Protein AF-A0A0J1G414-F1 (afdb_monomer_lite)

Sequence (187 aa):
MEIKKMHKFFSIADFKDEERFLMEQHRRGWRFLGTGGFTYRFEACRPEEYIYQLDYNDEENDESGYLAIYEDYGWEYLMKLNSFYYFRKKKSESVEENQIFSDNTSKAECCKKILKRQVILLTTFFTVLLCCFIIPLINRGANWNSLVFRVIMTIYCCIYVLILVLHLRNFRKLNRMIDALRNPLER

Foldseek 3Di:
DDKDKDFDADDLLCQVVVQVVQQVCLQVQWHWQDDPRTITMTDGGPRAGKGKHKFFDPDPDCVPVVVVVCVVLQWDWRDDDRRITITMHHDDPDPCSSDPDPALVVVLVRLVVSLVVLVVVLVVVVVVVCCVVVVLVPPPPRPCVDPVNVVVVVVVVVVNVVSVVVSVVSNVSSVVSNVCSVCVPPD

pLDDT: mean 89.01, std 8.29, range [49.91, 97.88]

Secondary structure (DSSP, 8-state):
--EEEEE----TT-HHHHHHHHHHHHHTTEEEEEESSSEEEEEE-----EEEEEEE----S-HHHHHHHHHHTTPEEEEEETTEEEEEEEPPSSTGGG-S--SHHHHHHHHHHHHHHHHHHHHHHHHHHHHHHHHHHH-TT--TT-HHHHHHHHHHHHHHHHHHHHHHHHHHHHHHHHHHHH-TT--

Radius of gyration: 20.9 Å; chains: 1; bounding box: 49×43×58 Å

Structure (mmCIF, N/CA/C/O backbone):
data_AF-A0A0J1G414-F1
#
_entry.id   AF-A0A0J1G414-F1
#
loop_
_atom_site.group_PDB
_atom_site.id
_atom_site.type_symbol
_atom_site.label_atom_id
_atom_site.label_alt_id
_atom_site.label_comp_id
_atom_site.label_asym_id
_atom_site.label_entity_id
_atom_site.label_seq_id
_atom_site.pdbx_PDB_ins_code
_atom_site.Cartn_x
_atom_site.Cartn_y
_atom_site.Cartn_z
_atom_site.occupancy
_atom_site.B_iso_or_equiv
_atom_site.auth_seq_id
_atom_site.auth_comp_id
_atom_site.auth_asym_id
_atom_site.auth_atom_id
_atom_site.pdbx_PDB_model_num
ATOM 1 N N . MET A 1 1 ? -5.537 -23.724 15.815 1.00 77.81 1 MET A N 1
ATOM 2 C CA . MET A 1 1 ? -6.016 -22.451 15.235 1.00 77.81 1 MET A CA 1
ATOM 3 C C . MET A 1 1 ? -6.095 -22.627 13.731 1.00 77.81 1 MET A C 1
ATOM 5 O O . MET A 1 1 ? -5.128 -23.100 13.147 1.00 77.81 1 MET A O 1
ATOM 9 N N . GLU A 1 2 ? -7.247 -22.349 13.126 1.00 94.31 2 GLU A N 1
ATOM 10 C CA . GLU A 1 2 ? -7.438 -22.464 11.676 1.00 94.31 2 GLU A CA 1
ATOM 11 C C . GLU A 1 2 ? -6.863 -21.225 10.975 1.00 94.31 2 GLU A C 1
ATOM 13 O O . GLU A 1 2 ? -7.144 -20.097 11.384 1.00 94.31 2 GLU A O 1
ATOM 18 N N . ILE A 1 3 ? -6.047 -21.440 9.937 1.00 96.69 3 ILE A N 1
ATOM 19 C CA . ILE A 1 3 ? -5.405 -20.376 9.157 1.00 96.69 3 ILE A CA 1
ATOM 20 C C . ILE A 1 3 ? -5.966 -20.372 7.741 1.00 96.69 3 ILE A C 1
ATOM 22 O O . ILE A 1 3 ? -5.945 -21.388 7.047 1.00 96.69 3 ILE A O 1
ATOM 26 N N . LYS A 1 4 ? -6.376 -19.193 7.278 1.00 96.94 4 LYS A N 1
ATOM 27 C CA . LYS A 1 4 ? -6.870 -18.961 5.922 1.00 96.94 4 LYS A CA 1
ATOM 28 C C . LYS A 1 4 ? -5.916 -18.055 5.158 1.00 96.94 4 LYS A C 1
ATOM 30 O O . LYS A 1 4 ? -5.445 -17.041 5.673 1.00 96.94 4 LYS A O 1
ATOM 35 N N . LYS A 1 5 ? -5.653 -18.405 3.900 1.00 97.38 5 LYS A N 1
ATOM 36 C CA . LYS A 1 5 ? -4.905 -17.567 2.956 1.00 97.38 5 LYS A CA 1
ATOM 37 C C . LYS A 1 5 ? -5.848 -17.048 1.880 1.00 97.38 5 LYS A C 1
ATOM 39 O O . LYS A 1 5 ? -6.690 -17.791 1.384 1.00 97.38 5 LYS A O 1
ATOM 44 N N . MET A 1 6 ? -5.708 -15.778 1.520 1.00 97.50 6 MET A N 1
ATOM 45 C CA . MET A 1 6 ? -6.448 -15.163 0.419 1.00 97.50 6 MET A CA 1
ATOM 46 C C . MET A 1 6 ? -5.486 -14.398 -0.481 1.00 97.50 6 MET A C 1
ATOM 48 O O . MET A 1 6 ? -4.603 -13.694 0.006 1.00 97.50 6 MET A O 1
ATOM 52 N N . HIS A 1 7 ? -5.673 -14.525 -1.791 1.00 96.81 7 HIS A N 1
ATOM 53 C CA . HIS A 1 7 ? -4.854 -13.844 -2.787 1.00 96.81 7 HIS A CA 1
ATOM 54 C C . HIS A 1 7 ? -5.632 -12.668 -3.363 1.00 96.81 7 HIS A C 1
ATOM 56 O O . HIS A 1 7 ? -6.707 -12.850 -3.936 1.00 96.81 7 HIS A O 1
ATOM 62 N N . LYS A 1 8 ? -5.114 -11.455 -3.175 1.00 96.19 8 LYS A N 1
ATOM 63 C CA . LYS A 1 8 ? -5.729 -10.230 -3.680 1.00 96.19 8 LYS A CA 1
ATOM 64 C C . LYS A 1 8 ? -4.655 -9.179 -3.904 1.00 96.19 8 LYS A C 1
ATOM 66 O O . LYS A 1 8 ? -3.748 -9.043 -3.096 1.00 96.19 8 LYS A O 1
ATOM 71 N N . PHE A 1 9 ? -4.760 -8.446 -5.004 1.00 93.88 9 PHE A N 1
ATOM 72 C CA . PHE A 1 9 ? -3.854 -7.346 -5.305 1.00 93.88 9 PHE A CA 1
ATOM 73 C C . PHE A 1 9 ? -4.532 -6.014 -4.989 1.00 93.88 9 PHE A C 1
ATOM 75 O O . PHE A 1 9 ? -5.633 -5.752 -5.480 1.00 93.88 9 PHE A O 1
ATOM 82 N N . PHE A 1 10 ? -3.850 -5.180 -4.212 1.00 94.88 10 PHE A N 1
ATOM 83 C CA . PHE A 1 10 ? -4.193 -3.781 -3.986 1.00 94.88 10 PHE A CA 1
ATOM 84 C C . PHE A 1 10 ? -3.004 -2.935 -4.430 1.00 94.88 10 PHE A C 1
ATOM 86 O O . PHE A 1 10 ? -1.860 -3.232 -4.086 1.00 94.88 10 PHE A O 1
ATOM 93 N N . SER A 1 11 ? -3.246 -1.901 -5.235 1.00 92.06 11 SER A N 1
ATOM 94 C CA . SER A 1 11 ? -2.184 -0.944 -5.532 1.00 92.06 11 SER A CA 1
ATOM 95 C C . SER A 1 11 ? -1.968 0.015 -4.364 1.00 92.06 11 SER A C 1
ATOM 97 O O . SER A 1 11 ? -2.792 0.125 -3.460 1.00 92.06 11 SER A O 1
ATOM 99 N N . ILE A 1 12 ? -0.904 0.814 -4.452 1.00 90.12 12 ILE A N 1
ATOM 100 C CA . ILE A 1 12 ? -0.590 1.879 -3.488 1.00 90.12 12 ILE A CA 1
ATOM 101 C C . ILE A 1 12 ? -1.747 2.884 -3.270 1.00 90.12 12 ILE A C 1
ATOM 103 O O . ILE A 1 12 ? -1.824 3.522 -2.230 1.00 90.12 12 ILE A O 1
ATOM 107 N N . ALA A 1 13 ? -2.659 3.027 -4.241 1.00 92.94 13 ALA A N 1
ATOM 108 C CA . ALA A 1 13 ? -3.823 3.918 -4.166 1.00 92.94 13 ALA A CA 1
ATOM 109 C C . ALA A 1 13 ? -5.113 3.204 -3.719 1.00 92.94 13 ALA A C 1
ATOM 111 O O . ALA A 1 13 ? -6.163 3.837 -3.594 1.00 92.94 13 ALA A O 1
ATOM 112 N N . ASP A 1 14 ? -5.059 1.887 -3.517 1.00 94.62 14 ASP A N 1
ATOM 113 C CA . ASP A 1 14 ? -6.194 1.059 -3.117 1.00 94.62 14 ASP A CA 1
ATOM 114 C C . ASP A 1 14 ? -6.218 0.803 -1.596 1.00 94.62 14 ASP A C 1
ATOM 116 O O . ASP A 1 14 ? -7.025 0.001 -1.137 1.00 94.62 14 ASP A O 1
ATOM 120 N N . PHE A 1 15 ? -5.405 1.515 -0.803 1.00 94.06 15 PHE A N 1
ATOM 121 C CA . PHE A 1 15 ? -5.300 1.347 0.655 1.00 94.06 15 PHE A CA 1
ATOM 122 C C . PHE A 1 15 ? -6.657 1.446 1.376 1.00 94.06 15 PHE A C 1
ATOM 124 O O . PHE A 1 15 ? -6.969 0.613 2.217 1.00 94.06 15 PHE A O 1
ATOM 131 N N . LYS A 1 16 ? -7.549 2.367 0.977 1.00 94.31 16 LYS A N 1
ATOM 132 C CA . LYS A 1 16 ? -8.925 2.424 1.516 1.00 94.31 16 LYS A CA 1
ATOM 133 C C . LYS A 1 16 ? -9.782 1.211 1.159 1.00 94.31 16 LYS A C 1
ATOM 135 O O . LYS A 1 16 ? -10.702 0.862 1.896 1.00 94.31 16 LYS A O 1
ATOM 140 N N . ASP A 1 17 ? -9.544 0.584 0.012 1.00 96.06 17 ASP A N 1
ATOM 141 C CA . ASP A 1 17 ? -10.264 -0.629 -0.391 1.00 96.06 17 ASP A CA 1
ATOM 142 C C . ASP A 1 17 ? -9.710 -1.858 0.337 1.00 96.06 17 ASP A C 1
ATOM 144 O O . ASP A 1 17 ? -10.461 -2.786 0.644 1.00 96.06 17 ASP A O 1
ATOM 148 N N . GLU A 1 18 ? -8.412 -1.839 0.632 1.00 97.19 18 GLU A N 1
ATOM 149 C CA . GLU A 1 18 ? -7.730 -2.819 1.465 1.00 97.19 18 GLU A CA 1
ATOM 150 C C . GLU A 1 18 ? -8.238 -2.768 2.910 1.00 97.19 18 GLU A C 1
ATOM 152 O O . GLU A 1 18 ? -8.667 -3.797 3.424 1.00 97.19 18 GLU A O 1
ATOM 157 N N . GLU A 1 19 ? -8.331 -1.581 3.519 1.00 96.94 19 GLU A N 1
ATOM 158 C CA . GLU A 1 19 ? -8.960 -1.373 4.834 1.00 96.94 19 GLU A CA 1
ATOM 159 C C . GLU A 1 19 ? -10.353 -2.020 4.907 1.00 96.94 19 GLU A C 1
ATOM 161 O O . GLU A 1 19 ? -10.637 -2.825 5.796 1.00 96.94 19 GLU A O 1
ATOM 166 N N . ARG A 1 20 ? -11.222 -1.731 3.923 1.00 97.12 20 ARG A N 1
ATOM 167 C CA . ARG A 1 20 ? -12.575 -2.318 3.839 1.00 97.12 20 ARG A CA 1
ATOM 168 C C . ARG A 1 20 ? -12.550 -3.830 3.678 1.00 97.12 20 ARG A C 1
ATOM 170 O O . ARG A 1 20 ? -13.387 -4.522 4.253 1.00 97.12 20 ARG A O 1
ATOM 177 N N . PHE A 1 21 ? -11.601 -4.354 2.911 1.00 97.62 21 PHE A N 1
ATOM 178 C CA . PHE A 1 21 ? -11.429 -5.793 2.767 1.00 97.62 21 PHE A CA 1
ATOM 179 C C . PHE A 1 21 ? -11.038 -6.460 4.092 1.00 97.62 21 PHE A C 1
ATOM 181 O O . PHE A 1 21 ? -11.620 -7.493 4.425 1.00 97.62 21 PHE A O 1
ATOM 188 N N . LEU A 1 22 ? -10.112 -5.867 4.851 1.00 97.62 22 LEU A N 1
ATOM 189 C CA . LEU A 1 22 ? -9.686 -6.377 6.156 1.00 97.62 22 LEU A CA 1
ATOM 190 C C . LEU A 1 22 ? -10.826 -6.337 7.183 1.00 97.62 22 LEU A C 1
ATOM 192 O O . LEU A 1 22 ? -11.080 -7.346 7.842 1.00 97.62 22 LEU A O 1
ATOM 196 N N . MET A 1 23 ? -11.567 -5.224 7.252 1.00 97.12 23 MET A N 1
ATOM 197 C CA . MET A 1 23 ? -12.752 -5.097 8.112 1.00 97.12 23 MET A CA 1
ATOM 198 C C . MET A 1 23 ? -13.809 -6.161 7.789 1.00 97.12 23 MET A C 1
ATOM 200 O O . MET A 1 23 ? -14.320 -6.831 8.685 1.00 97.12 23 MET A O 1
ATOM 204 N N . GLU A 1 24 ? -14.103 -6.376 6.503 1.00 97.12 24 GLU A N 1
ATOM 205 C CA . GLU A 1 24 ? -15.084 -7.377 6.076 1.00 97.12 24 GLU A CA 1
ATOM 206 C C . GLU A 1 24 ? -14.639 -8.808 6.410 1.00 97.12 24 GLU A C 1
ATOM 208 O O . GLU A 1 24 ? -15.478 -9.646 6.740 1.00 97.12 24 GLU A O 1
ATOM 213 N N . GLN A 1 25 ? -13.337 -9.111 6.345 1.00 97.06 25 GLN A N 1
ATOM 214 C CA . GLN A 1 25 ? -12.835 -10.414 6.785 1.00 97.06 25 GLN A CA 1
ATOM 215 C C . GLN A 1 25 ? -12.986 -10.590 8.300 1.00 97.06 25 GLN A C 1
ATOM 217 O O . GLN A 1 25 ? -13.507 -11.622 8.724 1.00 97.06 25 GLN A O 1
ATOM 222 N N . HIS A 1 26 ? -12.643 -9.584 9.108 1.00 97.12 26 HIS A N 1
ATOM 223 C CA . HIS A 1 26 ? -12.785 -9.675 10.566 1.00 97.12 26 HIS A CA 1
ATOM 224 C C . HIS A 1 26 ? -14.250 -9.860 10.979 1.00 97.12 26 HIS A C 1
ATOM 226 O O . HIS A 1 26 ? -14.561 -10.750 11.770 1.00 97.12 26 HIS A O 1
ATOM 232 N N . ARG A 1 27 ? -15.175 -9.132 10.340 1.00 96.62 27 ARG A N 1
ATOM 233 C CA . ARG A 1 27 ? -16.622 -9.298 10.553 1.00 96.62 27 ARG A CA 1
ATOM 234 C C . ARG A 1 27 ? -17.115 -10.716 10.245 1.00 96.62 27 ARG A C 1
ATOM 236 O O . ARG A 1 27 ? -18.094 -11.170 10.821 1.00 96.62 27 ARG A O 1
ATOM 243 N N . ARG A 1 28 ? -16.434 -11.439 9.354 1.00 96.44 28 ARG A N 1
ATOM 244 C CA . ARG A 1 28 ? -16.719 -12.846 9.021 1.00 96.44 28 ARG A CA 1
ATOM 245 C C . ARG A 1 28 ? -15.994 -13.848 9.928 1.00 96.44 28 ARG A C 1
ATOM 247 O O . ARG A 1 28 ? -16.012 -15.037 9.624 1.00 96.44 28 ARG A O 1
ATOM 254 N N . GLY A 1 29 ? -15.346 -13.387 10.996 1.00 96.81 29 GLY A N 1
ATOM 255 C CA . GLY A 1 29 ? -14.561 -14.228 11.899 1.00 96.81 29 GLY A CA 1
ATOM 256 C C . GLY A 1 29 ? -13.156 -14.551 11.384 1.00 96.81 29 GLY A C 1
ATOM 257 O O . GLY A 1 29 ? -12.592 -15.570 11.765 1.00 96.81 29 GLY A O 1
ATOM 258 N N . TRP A 1 30 ? -12.588 -13.720 10.503 1.00 97.38 30 TRP A N 1
ATOM 259 C CA . TRP A 1 30 ? -11.222 -13.878 9.992 1.00 97.38 30 TRP A CA 1
ATOM 260 C C . TRP A 1 30 ? -10.353 -12.688 10.395 1.00 97.38 30 TRP A C 1
ATOM 262 O O . TRP A 1 30 ? -10.345 -11.647 9.736 1.00 97.38 30 TRP A O 1
ATOM 272 N N . ARG A 1 31 ? -9.583 -12.849 11.469 1.00 96.88 31 ARG A N 1
ATOM 273 C CA . ARG A 1 31 ? -8.677 -11.821 11.980 1.00 96.88 31 ARG A CA 1
ATOM 274 C C . ARG A 1 31 ? -7.397 -11.778 11.159 1.00 96.88 31 ARG A C 1
ATOM 276 O O . ARG A 1 31 ? -6.754 -12.798 10.934 1.00 96.88 31 ARG A O 1
ATOM 283 N N . PHE A 1 32 ? -7.021 -10.586 10.713 1.00 97.88 32 PHE A N 1
ATOM 284 C CA . PHE A 1 32 ? -5.812 -10.374 9.919 1.00 97.88 32 PHE A CA 1
ATOM 285 C C . PHE A 1 32 ? -4.533 -10.640 10.727 1.00 97.88 32 PHE A C 1
ATOM 287 O O . PHE A 1 32 ? -4.378 -10.100 11.822 1.00 97.88 32 PHE A O 1
ATOM 294 N N . LEU A 1 33 ? -3.625 -11.435 10.152 1.00 96.56 33 LEU A N 1
ATOM 295 C CA . LEU A 1 33 ? -2.298 -11.747 10.700 1.00 96.56 33 LEU A CA 1
ATOM 296 C C . LEU A 1 33 ? -1.154 -11.049 9.960 1.00 96.56 33 LEU A C 1
ATOM 298 O O . LEU A 1 33 ? -0.057 -10.924 10.493 1.00 96.56 33 LEU A O 1
ATOM 302 N N . GLY A 1 34 ? -1.363 -10.685 8.698 1.00 96.12 34 GLY A N 1
ATOM 303 C CA . GLY A 1 34 ? -0.345 -10.022 7.894 1.00 96.12 34 GLY A CA 1
ATOM 304 C C . GLY A 1 34 ? -0.441 -10.334 6.405 1.00 96.12 34 GLY A C 1
ATOM 305 O O . GLY A 1 34 ? -1.131 -11.268 5.982 1.00 96.12 34 GLY A O 1
ATOM 306 N N . THR A 1 35 ? 0.277 -9.557 5.598 1.00 96.38 35 THR A N 1
ATOM 307 C CA . THR A 1 35 ? 0.302 -9.675 4.138 1.00 96.38 35 THR A CA 1
ATOM 308 C C . THR A 1 35 ? 1.714 -9.522 3.578 1.00 96.38 35 THR A C 1
ATOM 310 O O . THR A 1 35 ? 2.556 -8.837 4.148 1.00 96.38 35 THR A O 1
ATOM 313 N N . GLY A 1 36 ? 1.972 -10.166 2.441 1.00 92.56 36 GLY A N 1
ATOM 314 C CA . GLY A 1 36 ? 3.153 -9.911 1.605 1.00 92.56 36 GLY A CA 1
ATOM 315 C C . GLY A 1 36 ? 2.863 -8.993 0.410 1.00 92.56 36 GLY A C 1
ATOM 316 O O . GLY A 1 36 ? 3.590 -9.042 -0.573 1.00 92.56 36 GLY A O 1
ATOM 317 N N . GLY A 1 37 ? 1.743 -8.261 0.424 1.00 90.00 37 GLY A N 1
ATOM 318 C CA . GLY A 1 37 ? 1.279 -7.393 -0.672 1.00 90.00 37 GLY A CA 1
ATOM 319 C C . GLY A 1 37 ? 0.399 -8.082 -1.723 1.00 90.00 37 GLY A C 1
ATOM 320 O O . GLY A 1 37 ? -0.280 -7.414 -2.496 1.00 90.00 37 GLY A O 1
ATOM 321 N N . PHE A 1 38 ? 0.367 -9.416 -1.737 1.00 93.94 38 PHE A N 1
ATOM 322 C CA . PHE A 1 38 ? -0.549 -10.199 -2.582 1.00 93.94 38 PHE A CA 1
ATOM 323 C C . PHE A 1 38 ? -1.255 -11.325 -1.824 1.00 93.94 38 PHE A C 1
ATOM 325 O O . PHE A 1 38 ? -2.410 -11.649 -2.096 1.00 93.94 38 PHE A O 1
ATOM 332 N N . THR A 1 39 ? -0.561 -11.940 -0.864 1.00 96.62 39 THR A N 1
ATOM 333 C CA . THR A 1 39 ? -1.109 -13.025 -0.046 1.00 96.62 39 THR A CA 1
ATOM 334 C C . THR A 1 39 ? -1.400 -12.513 1.353 1.00 96.62 39 THR A C 1
ATOM 336 O O . THR A 1 39 ? -0.473 -12.162 2.081 1.00 96.62 39 THR A O 1
ATOM 339 N N . TYR A 1 40 ? -2.674 -12.538 1.726 1.00 97.75 40 TYR A N 1
ATOM 340 C CA . TYR A 1 40 ? -3.182 -12.162 3.038 1.00 97.75 40 TYR A CA 1
ATOM 341 C C . TYR A 1 40 ? -3.389 -13.411 3.882 1.00 97.75 40 TYR A C 1
ATOM 343 O O . TYR A 1 40 ? -3.973 -14.393 3.412 1.00 97.75 40 TYR A O 1
ATOM 351 N N . ARG A 1 41 ? -2.913 -13.375 5.125 1.00 97.62 41 ARG A N 1
ATOM 352 C CA . ARG A 1 41 ? -3.086 -14.446 6.107 1.00 97.62 41 ARG A CA 1
ATOM 353 C C . ARG A 1 41 ? -4.067 -14.002 7.178 1.00 97.62 41 ARG A C 1
ATOM 355 O O . ARG A 1 41 ? -3.965 -12.887 7.690 1.00 97.62 41 ARG A O 1
ATOM 362 N N . PHE A 1 42 ? -4.974 -14.901 7.524 1.00 97.75 42 PHE A N 1
ATOM 363 C CA . PHE A 1 42 ? -5.974 -14.698 8.557 1.00 97.75 42 PHE A CA 1
ATOM 364 C C . PHE A 1 42 ? -6.021 -15.898 9.495 1.00 97.75 42 PHE A C 1
ATOM 366 O O . PHE A 1 42 ? -5.784 -17.027 9.063 1.00 97.75 42 PHE A O 1
ATOM 373 N N . GL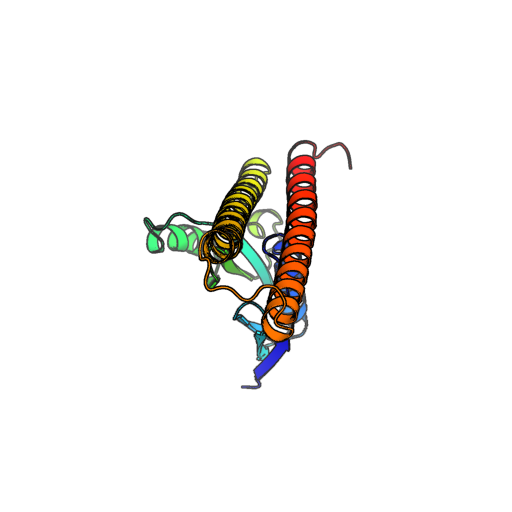U A 1 43 ? -6.376 -15.654 10.748 1.00 97.12 43 GLU A N 1
ATOM 374 C CA . GLU A 1 43 ? -6.753 -16.685 11.712 1.00 97.12 43 GLU A CA 1
ATOM 375 C C . GLU A 1 43 ? -8.252 -16.632 11.999 1.00 97.12 43 GLU A C 1
ATOM 377 O O . GLU A 1 43 ? -8.867 -15.562 11.955 1.00 97.12 43 GLU A O 1
ATOM 382 N N . ALA A 1 44 ? -8.843 -17.789 12.286 1.00 96.94 44 ALA A N 1
ATOM 383 C CA . ALA A 1 44 ? -10.224 -17.853 12.742 1.00 96.94 44 ALA A CA 1
ATOM 384 C C . ALA A 1 44 ? -10.377 -17.153 14.105 1.00 96.94 44 ALA A C 1
ATOM 386 O O . ALA A 1 44 ? -9.632 -17.425 15.049 1.00 96.94 44 ALA A O 1
ATOM 387 N N . CYS A 1 45 ? -11.370 -16.276 14.215 1.00 94.25 45 CYS A N 1
ATOM 388 C CA . CYS A 1 45 ? -11.735 -15.556 15.429 1.00 94.25 45 CYS A CA 1
ATOM 389 C C . CYS A 1 45 ? -13.261 -15.487 15.579 1.00 94.25 45 CYS A C 1
ATOM 391 O O . CYS A 1 45 ? -14.014 -15.849 14.672 1.00 94.25 45 CYS A O 1
ATOM 393 N N . ARG A 1 46 ? -13.739 -15.001 16.730 1.00 93.75 46 ARG A N 1
ATOM 394 C CA . ARG A 1 46 ? -15.158 -14.656 16.860 1.00 93.75 46 ARG A CA 1
ATOM 395 C C . ARG A 1 46 ? -15.473 -13.486 15.915 1.00 93.75 46 ARG A C 1
ATOM 397 O O . ARG A 1 46 ? -14.655 -12.571 15.827 1.00 93.75 46 ARG A O 1
ATOM 404 N N . PRO A 1 47 ? -16.608 -13.513 15.196 1.00 93.38 47 PRO A N 1
ATOM 405 C CA . PRO A 1 47 ? -17.082 -12.364 14.434 1.00 93.38 47 PRO A CA 1
ATOM 406 C C . PRO A 1 47 ? -17.224 -11.131 15.332 1.00 93.38 47 PRO A C 1
ATOM 408 O O . PRO A 1 47 ? -18.019 -11.134 16.270 1.00 93.38 47 PRO A O 1
ATOM 411 N N . GLU A 1 48 ? -16.439 -10.095 15.050 1.00 92.12 48 GLU A N 1
ATOM 412 C CA . GLU A 1 48 ? -16.382 -8.855 15.830 1.00 92.12 48 GLU A CA 1
ATOM 413 C C . GLU A 1 48 ? -16.255 -7.651 14.888 1.00 92.12 48 GLU A C 1
ATOM 415 O O . GLU A 1 48 ? -15.696 -7.752 13.790 1.00 92.12 48 GLU A O 1
ATOM 420 N N . GLU A 1 49 ? -16.772 -6.496 15.313 1.00 92.88 49 GLU A N 1
ATOM 421 C CA . GLU A 1 49 ? -16.614 -5.244 14.573 1.00 92.88 49 GLU A CA 1
ATOM 422 C C . GLU A 1 49 ? -15.297 -4.562 14.963 1.00 92.88 49 GLU A C 1
ATOM 424 O O . GLU A 1 49 ? -15.193 -3.879 15.983 1.00 92.88 49 GLU A O 1
ATOM 429 N N . TYR A 1 50 ? -14.284 -4.753 14.121 1.00 94.94 50 TYR A N 1
ATOM 430 C CA . TYR A 1 50 ? -13.008 -4.047 14.193 1.00 94.94 50 TYR A CA 1
ATOM 431 C C . TYR A 1 50 ? -12.858 -3.090 13.019 1.00 94.94 50 TYR A C 1
ATOM 433 O O . TYR A 1 50 ? -13.196 -3.418 11.879 1.00 94.94 50 TYR A O 1
ATOM 441 N N . ILE A 1 51 ? -12.290 -1.925 13.304 1.00 96.12 51 ILE A N 1
ATOM 442 C CA . ILE A 1 51 ? -11.846 -0.967 12.305 1.00 96.12 51 ILE A CA 1
ATOM 443 C C . ILE A 1 51 ? -10.400 -1.286 11.950 1.00 96.12 51 ILE A C 1
ATOM 445 O O . ILE A 1 51 ? -9.570 -1.477 12.835 1.00 96.12 51 ILE A O 1
ATOM 449 N N . TYR A 1 52 ? -10.112 -1.334 10.652 1.00 96.44 52 TYR A N 1
ATOM 450 C CA . TYR A 1 52 ? -8.757 -1.416 10.118 1.00 96.44 52 TYR A CA 1
ATOM 451 C C . TYR A 1 52 ? -8.451 -0.124 9.387 1.00 96.44 52 TYR A C 1
ATOM 453 O O . TYR A 1 52 ? -9.237 0.288 8.531 1.00 96.44 52 TYR A O 1
ATOM 461 N N . GLN A 1 53 ? -7.317 0.492 9.708 1.00 95.94 53 GLN A N 1
ATOM 462 C CA . GLN A 1 53 ? -6.831 1.667 8.998 1.00 95.94 53 GLN A CA 1
ATOM 463 C C . GLN A 1 53 ? -5.365 1.515 8.641 1.00 95.94 53 GLN A C 1
ATOM 465 O O . GLN A 1 53 ? -4.567 0.962 9.399 1.00 95.94 53 GLN A O 1
ATOM 470 N N . LEU A 1 54 ? -5.055 1.963 7.431 1.00 94.94 54 LEU A N 1
ATOM 471 C CA . LEU A 1 54 ? -3.715 2.016 6.899 1.00 94.94 54 LEU A CA 1
ATOM 472 C C . LEU A 1 54 ? -3.291 3.474 6.910 1.00 94.94 54 LEU A C 1
ATOM 474 O O . LEU A 1 54 ? -3.963 4.327 6.323 1.00 94.94 54 LEU A O 1
ATOM 478 N N . ASP A 1 55 ? -2.158 3.733 7.539 1.00 93.38 55 ASP A N 1
ATOM 479 C CA . ASP A 1 55 ? -1.498 5.021 7.441 1.00 93.38 55 ASP A CA 1
ATOM 480 C C . ASP A 1 55 ? -0.203 4.908 6.622 1.00 93.38 55 ASP A C 1
ATOM 482 O O . ASP A 1 55 ? 0.439 3.855 6.594 1.00 93.38 55 ASP A O 1
ATOM 486 N N . TYR A 1 56 ? 0.140 5.983 5.909 1.00 91.25 56 TYR A N 1
ATOM 487 C CA . TYR A 1 56 ? 1.348 6.072 5.104 1.00 91.25 56 TYR A CA 1
ATOM 488 C C . TYR A 1 56 ? 2.363 7.009 5.758 1.00 91.25 56 TYR A C 1
ATOM 490 O O . TYR A 1 56 ? 2.175 8.229 5.783 1.00 91.25 56 TYR A O 1
ATOM 498 N N . ASN A 1 57 ? 3.499 6.442 6.157 1.00 89.25 57 ASN A N 1
ATOM 499 C CA . ASN A 1 57 ? 4.648 7.195 6.629 1.00 89.25 57 ASN A CA 1
ATOM 500 C C . ASN A 1 57 ? 5.937 6.658 5.985 1.00 89.25 57 ASN A C 1
ATOM 502 O O . ASN A 1 57 ? 6.247 5.467 6.063 1.00 89.25 57 ASN A O 1
ATOM 506 N N . ASP A 1 58 ? 6.665 7.535 5.296 1.00 83.31 58 ASP A N 1
ATOM 507 C CA . ASP A 1 58 ? 7.955 7.252 4.662 1.00 83.31 58 ASP A CA 1
ATOM 508 C C . ASP A 1 58 ? 9.150 7.823 5.434 1.00 83.31 58 ASP A C 1
ATOM 510 O O . ASP A 1 58 ? 10.286 7.672 4.991 1.00 83.31 58 ASP A O 1
ATOM 514 N N . GLU A 1 59 ? 8.906 8.439 6.590 1.00 80.06 59 GLU A N 1
ATOM 515 C CA . GLU A 1 59 ? 9.944 8.966 7.467 1.00 80.06 59 GLU A CA 1
ATOM 516 C C . GLU A 1 59 ? 10.511 7.839 8.346 1.00 80.06 59 GLU A C 1
ATOM 518 O O . GLU A 1 59 ? 9.776 7.149 9.050 1.00 80.06 59 GLU A O 1
ATOM 523 N N . GLU A 1 60 ? 11.830 7.634 8.301 1.00 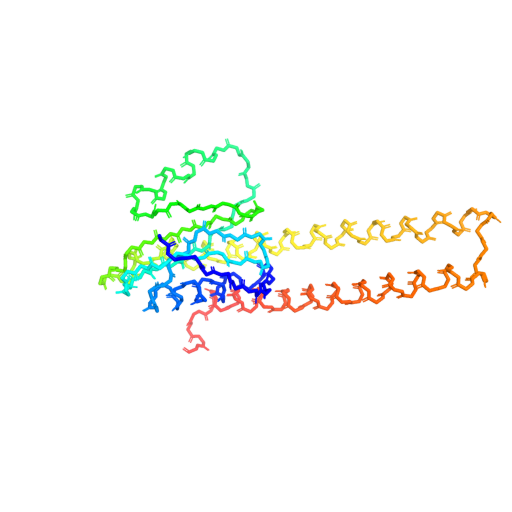67.38 60 GLU A N 1
ATOM 524 C CA . GLU A 1 60 ? 12.509 6.532 9.008 1.00 67.38 60 GLU A CA 1
ATOM 525 C C . GLU A 1 60 ? 12.986 6.904 10.425 1.00 67.38 60 GLU A C 1
ATOM 527 O O . GLU A 1 60 ? 13.582 6.079 11.111 1.00 67.38 60 GLU A O 1
ATOM 532 N N . ASN A 1 61 ? 12.745 8.137 10.881 1.00 69.88 61 ASN A N 1
ATOM 533 C CA . ASN A 1 61 ? 13.553 8.722 11.956 1.00 69.88 61 ASN A CA 1
ATOM 534 C C . ASN A 1 61 ? 13.078 8.471 13.398 1.00 69.88 61 ASN A C 1
ATOM 536 O O . ASN A 1 61 ? 13.828 8.805 14.307 1.00 69.88 61 ASN A O 1
ATOM 540 N N . ASP A 1 62 ? 11.909 7.871 13.633 1.00 85.50 62 ASP A N 1
ATOM 541 C CA . ASP A 1 62 ? 11.495 7.387 14.964 1.00 85.50 62 ASP A CA 1
ATOM 542 C C . ASP A 1 62 ? 10.234 6.514 14.856 1.00 85.50 62 ASP A C 1
ATOM 544 O O . ASP A 1 62 ? 9.115 6.948 15.125 1.00 85.50 62 ASP A O 1
ATOM 548 N N . GLU A 1 63 ? 10.391 5.267 14.410 1.00 88.75 63 GLU A N 1
ATOM 549 C CA . GLU A 1 63 ? 9.251 4.348 14.288 1.00 88.75 63 GLU A CA 1
ATOM 550 C C . GLU A 1 63 ? 8.615 4.030 15.651 1.00 88.75 63 GLU A C 1
ATOM 552 O O . GLU A 1 63 ? 7.399 3.894 15.744 1.00 88.75 63 GLU A O 1
ATOM 557 N N . SER A 1 64 ? 9.413 3.959 16.718 1.00 88.75 64 SER A N 1
ATOM 558 C CA . SER A 1 64 ? 8.926 3.722 18.080 1.00 88.75 64 SER A CA 1
ATOM 559 C C . SER A 1 64 ? 8.011 4.834 18.578 1.00 88.75 64 SER A C 1
ATOM 561 O O . SER A 1 64 ? 6.889 4.552 18.995 1.00 88.75 64 SER A O 1
ATOM 563 N N . GLY A 1 65 ? 8.459 6.089 18.512 1.00 89.88 65 GLY A N 1
ATOM 564 C CA . GLY A 1 65 ? 7.652 7.239 18.904 1.00 89.88 65 GLY A CA 1
ATOM 565 C C . GLY A 1 65 ? 6.437 7.403 18.002 1.00 89.88 65 GLY A C 1
ATOM 566 O O . GLY A 1 65 ? 5.354 7.721 18.487 1.00 89.88 65 GLY A O 1
ATOM 567 N N . TYR A 1 66 ? 6.579 7.084 16.710 1.00 89.94 66 TYR A N 1
ATOM 568 C CA . TYR A 1 66 ? 5.452 7.049 15.787 1.00 89.94 66 TYR A CA 1
ATOM 569 C C . TYR A 1 66 ? 4.357 6.092 16.262 1.00 89.94 66 TYR A C 1
ATOM 571 O O . TYR A 1 66 ? 3.209 6.502 16.395 1.00 89.94 66 TYR A O 1
ATOM 579 N N . LEU A 1 67 ? 4.708 4.834 16.553 1.00 92.38 67 LEU A N 1
ATOM 580 C CA . LEU A 1 67 ? 3.760 3.808 16.995 1.00 92.38 67 LEU A CA 1
ATOM 581 C C . LEU A 1 67 ? 3.164 4.101 18.377 1.00 92.38 67 LEU A C 1
ATOM 583 O O . LEU A 1 67 ? 1.979 3.836 18.575 1.00 92.38 67 LEU A O 1
ATOM 587 N N . ALA A 1 68 ? 3.943 4.683 19.294 1.00 90.75 68 ALA A N 1
ATOM 588 C CA . ALA A 1 68 ? 3.478 5.038 20.635 1.00 90.75 68 ALA A CA 1
ATOM 589 C C . ALA A 1 68 ? 2.288 6.010 20.594 1.00 90.75 68 ALA A C 1
ATOM 591 O O . ALA A 1 68 ? 1.308 5.811 21.307 1.00 90.75 68 ALA A O 1
ATOM 592 N N . ILE A 1 69 ? 2.313 6.993 19.681 1.00 89.75 69 ILE A N 1
ATOM 593 C CA . ILE A 1 69 ? 1.188 7.922 19.485 1.00 89.75 69 ILE A CA 1
ATOM 594 C C . ILE A 1 69 ? -0.098 7.145 19.172 1.00 89.75 69 ILE A C 1
ATOM 596 O O . ILE A 1 69 ? -1.145 7.432 19.738 1.00 89.75 69 ILE A O 1
ATOM 600 N N . TYR A 1 70 ? -0.042 6.144 18.291 1.00 91.19 70 TYR A N 1
ATOM 601 C CA . TYR A 1 70 ? -1.214 5.342 17.920 1.00 91.19 70 TYR A CA 1
ATOM 602 C C . TYR A 1 70 ? -1.724 4.471 19.067 1.00 91.19 70 TYR A C 1
ATOM 604 O O . TYR A 1 70 ? -2.939 4.359 19.259 1.00 91.19 70 TYR A O 1
ATOM 612 N N . GLU A 1 71 ? -0.804 3.873 19.821 1.00 91.50 71 GLU A N 1
ATOM 613 C CA . GLU A 1 71 ? -1.120 3.040 20.978 1.00 91.50 71 GLU A CA 1
ATOM 614 C C . GLU A 1 71 ? -1.870 3.838 22.054 1.00 91.50 71 GLU A C 1
ATOM 616 O O . GLU A 1 71 ? -2.897 3.368 22.549 1.00 91.50 71 GLU A O 1
ATOM 621 N N . ASP A 1 72 ? -1.457 5.084 22.312 1.00 89.81 72 ASP A N 1
ATOM 622 C CA . ASP A 1 72 ? -2.127 5.996 23.251 1.00 89.81 72 ASP A CA 1
ATOM 623 C C . ASP A 1 72 ? -3.586 6.299 22.847 1.00 89.81 72 ASP A C 1
ATOM 625 O O . ASP A 1 72 ? -4.456 6.475 23.704 1.00 89.81 72 ASP A O 1
ATOM 629 N N . TYR A 1 73 ? -3.899 6.292 21.544 1.00 88.69 73 TYR A N 1
ATOM 630 C CA . TYR A 1 73 ? -5.269 6.427 21.018 1.00 88.69 73 TYR A CA 1
ATOM 631 C C . TYR A 1 73 ? -6.013 5.084 20.875 1.00 88.69 73 TYR A C 1
ATOM 633 O O . TYR A 1 73 ? -7.112 5.033 20.303 1.00 88.69 73 TYR A O 1
ATOM 641 N N . GLY A 1 74 ? -5.449 3.990 21.392 1.00 91.25 74 GLY A N 1
ATOM 642 C CA . GLY A 1 74 ? -6.049 2.657 21.410 1.00 91.25 74 GLY A CA 1
ATOM 643 C C . GLY A 1 74 ? -5.972 1.904 20.081 1.00 91.25 74 GLY A C 1
ATOM 644 O O . GLY A 1 74 ? -6.773 0.994 19.853 1.00 91.25 74 GLY A O 1
ATOM 645 N N . TRP A 1 75 ? -5.067 2.292 19.180 1.00 94.94 75 TRP A N 1
ATOM 646 C CA . TRP A 1 75 ? -4.801 1.548 17.951 1.00 94.94 75 TRP A CA 1
ATOM 647 C C . TRP A 1 75 ? -3.747 0.468 18.189 1.00 94.94 75 TRP A C 1
ATOM 649 O O . TRP A 1 75 ? -2.638 0.730 18.638 1.00 94.94 75 TRP A O 1
ATOM 659 N N . GLU A 1 76 ? -4.077 -0.762 17.812 1.00 95.31 76 GLU A N 1
ATOM 660 C CA . GLU A 1 76 ? -3.154 -1.889 17.824 1.00 95.31 76 GLU A CA 1
ATOM 661 C C . GLU A 1 76 ? -2.383 -1.933 16.500 1.00 95.31 76 GLU A C 1
ATOM 663 O O . GLU A 1 76 ? -2.976 -2.106 15.427 1.00 95.31 76 GLU A O 1
ATOM 668 N N . TYR A 1 77 ? -1.058 -1.825 16.568 1.00 96.00 77 TYR A N 1
ATOM 669 C CA . TYR A 1 77 ? -0.184 -2.049 15.420 1.00 96.00 77 TYR A CA 1
ATOM 670 C C . TYR A 1 77 ? -0.106 -3.541 15.065 1.00 96.00 77 TYR A C 1
ATOM 672 O O . TYR A 1 77 ? 0.071 -4.398 15.930 1.00 96.00 77 TYR A O 1
ATOM 680 N N . LEU A 1 78 ? -0.230 -3.858 13.774 1.00 96.19 78 LEU A N 1
ATOM 681 C CA . LEU A 1 78 ? -0.223 -5.237 13.276 1.00 96.19 78 LEU A CA 1
ATOM 682 C C . LEU A 1 78 ? 1.031 -5.567 12.480 1.00 96.19 78 LEU A C 1
ATOM 684 O O . LEU A 1 78 ? 1.627 -6.626 12.663 1.00 96.19 78 LEU A O 1
ATOM 688 N N . MET A 1 79 ? 1.381 -4.701 11.534 1.00 95.69 79 MET A N 1
ATOM 689 C CA . MET A 1 79 ? 2.535 -4.876 10.664 1.00 95.69 79 MET A CA 1
ATOM 690 C C . MET A 1 79 ? 2.809 -3.610 9.857 1.00 95.69 79 MET A C 1
ATOM 692 O O . MET A 1 79 ? 1.940 -2.751 9.694 1.00 95.69 79 MET A O 1
ATOM 696 N N . LYS A 1 80 ? 3.989 -3.572 9.245 1.00 94.62 80 LYS A N 1
ATOM 697 C CA . LYS A 1 80 ? 4.374 -2.605 8.225 1.00 94.62 80 LYS A CA 1
ATOM 698 C C . LYS A 1 80 ? 4.649 -3.333 6.918 1.00 94.62 80 LYS A C 1
ATOM 700 O O . LYS A 1 80 ? 5.346 -4.349 6.901 1.00 94.62 80 LYS A O 1
ATOM 705 N N . LEU A 1 81 ? 4.110 -2.817 5.817 1.00 93.25 81 LEU A N 1
ATOM 706 C CA . LEU A 1 81 ? 4.467 -3.243 4.465 1.00 93.25 81 LEU A CA 1
ATOM 707 C C . LEU A 1 81 ? 4.896 -2.021 3.661 1.00 93.25 81 LEU A C 1
ATOM 709 O O . LEU A 1 81 ? 4.084 -1.142 3.369 1.00 93.25 81 LEU A O 1
ATOM 713 N N . ASN A 1 82 ? 6.165 -1.990 3.253 1.00 88.81 82 ASN A N 1
ATOM 714 C CA . ASN A 1 82 ? 6.791 -0.810 2.659 1.00 88.81 82 ASN A CA 1
ATOM 715 C C . ASN A 1 82 ? 6.675 0.397 3.612 1.00 88.81 82 ASN A C 1
ATOM 717 O O . ASN A 1 82 ? 7.282 0.392 4.675 1.00 88.81 82 ASN A O 1
ATOM 721 N N . SER A 1 83 ? 5.880 1.399 3.243 1.00 91.81 83 SER A N 1
ATOM 722 C CA . SER A 1 83 ? 5.624 2.615 4.028 1.00 91.81 83 SER A CA 1
ATOM 723 C C . SER A 1 83 ? 4.187 2.668 4.564 1.00 91.81 83 SER A C 1
ATOM 725 O O . SER A 1 83 ? 3.751 3.713 5.028 1.00 91.81 83 SER A O 1
ATOM 727 N N . PHE A 1 84 ? 3.439 1.561 4.469 1.00 94.31 84 PHE A N 1
ATOM 728 C CA . PHE A 1 84 ? 2.107 1.445 5.057 1.00 94.31 84 PHE A CA 1
ATOM 729 C C . PHE A 1 84 ? 2.165 0.734 6.399 1.00 94.31 84 PHE A C 1
ATOM 731 O O . PHE A 1 84 ? 2.623 -0.410 6.479 1.00 94.31 84 PHE A O 1
ATOM 738 N N . TYR A 1 85 ? 1.633 1.396 7.416 1.00 95.12 85 TYR A N 1
ATOM 739 C CA . TYR A 1 85 ? 1.424 0.864 8.751 1.00 95.12 85 TYR A CA 1
ATOM 740 C C . TYR A 1 85 ? -0.017 0.386 8.878 1.00 95.12 85 TYR A C 1
ATOM 742 O O . TYR A 1 85 ? -0.952 1.101 8.523 1.00 95.12 85 TYR A O 1
ATOM 750 N N . TYR A 1 86 ? -0.188 -0.844 9.353 1.00 96.81 86 TYR A N 1
ATOM 751 C CA . TYR A 1 86 ? -1.487 -1.486 9.489 1.00 96.81 86 TYR A CA 1
ATOM 752 C C . TYR A 1 86 ? -1.896 -1.423 10.948 1.00 96.81 86 TYR A C 1
ATOM 754 O O . TYR A 1 86 ? -1.253 -2.043 11.798 1.00 96.81 86 TYR A O 1
ATOM 762 N N . PHE A 1 87 ? -2.995 -0.729 11.207 1.00 96.62 87 PHE A N 1
ATOM 763 C CA . PHE A 1 87 ? -3.568 -0.602 12.533 1.00 96.62 87 PHE A CA 1
ATOM 764 C C . PHE A 1 87 ? -4.951 -1.237 12.583 1.00 96.62 87 PHE A C 1
ATOM 766 O O . PHE A 1 87 ? -5.691 -1.252 11.590 1.00 96.62 87 PHE A O 1
ATOM 773 N N . ARG A 1 88 ? -5.325 -1.736 13.761 1.00 95.94 88 ARG A N 1
ATOM 774 C CA . ARG A 1 88 ? -6.715 -2.077 14.064 1.00 95.94 88 ARG A CA 1
ATOM 775 C C . ARG A 1 88 ? -7.150 -1.507 15.401 1.00 95.94 88 ARG A C 1
ATOM 777 O O . ARG A 1 88 ? -6.341 -1.359 16.305 1.00 95.94 88 ARG A O 1
ATOM 784 N N . LYS A 1 89 ? -8.444 -1.261 15.541 1.00 94.69 89 LYS A N 1
ATOM 785 C CA . LYS A 1 89 ? -9.067 -0.844 16.797 1.00 94.69 89 LYS A CA 1
ATOM 786 C C . LYS A 1 89 ? -10.469 -1.428 16.874 1.00 94.69 89 LYS A C 1
ATOM 788 O O . LYS A 1 89 ? -11.135 -1.581 15.846 1.00 94.69 89 LYS A O 1
ATOM 793 N N . LYS A 1 90 ? -10.921 -1.797 18.072 1.00 93.69 90 LYS A N 1
ATOM 794 C CA . LYS A 1 90 ? -12.308 -2.233 18.262 1.00 93.69 90 LYS A CA 1
ATOM 795 C C . LYS A 1 90 ? -13.233 -1.057 17.958 1.00 93.69 90 LYS A C 1
ATOM 797 O O . LYS A 1 90 ? -12.957 0.059 18.392 1.00 93.69 90 LYS A O 1
ATOM 802 N N . LYS A 1 91 ? -14.301 -1.289 17.197 1.00 91.81 91 LYS A N 1
ATOM 803 C CA . LYS A 1 91 ? -15.197 -0.206 16.795 1.00 91.81 91 LYS A CA 1
ATOM 804 C C . LYS A 1 91 ? -15.846 0.438 18.025 1.00 91.81 91 LYS A C 1
ATOM 806 O O . LYS A 1 91 ? -16.472 -0.257 18.824 1.00 91.81 91 LYS A O 1
ATOM 811 N N . SER A 1 92 ? -15.682 1.751 18.145 1.00 88.12 92 SER A N 1
ATOM 812 C CA . SER A 1 92 ? -16.343 2.598 19.142 1.00 88.12 92 SER A CA 1
ATOM 813 C C . SER A 1 92 ? -17.684 3.115 18.609 1.00 88.12 92 SER A C 1
ATOM 815 O O . SER A 1 92 ? -17.909 3.145 17.395 1.00 88.12 92 SER A O 1
ATOM 817 N N . GLU A 1 93 ? -18.571 3.541 19.507 1.00 83.19 93 GLU A N 1
ATOM 818 C CA . GLU A 1 93 ? -19.804 4.255 19.151 1.00 83.19 93 GLU A CA 1
ATOM 819 C C . GLU A 1 93 ? -19.505 5.657 18.595 1.00 83.19 93 GLU A C 1
ATOM 821 O O . GLU A 1 93 ? -20.227 6.148 17.726 1.00 83.19 93 GLU A O 1
ATOM 826 N N . SER A 1 94 ? -18.401 6.276 19.028 1.00 82.69 94 SER A N 1
ATOM 827 C CA . SER A 1 94 ? -17.946 7.566 18.509 1.00 82.69 94 SER A CA 1
ATOM 828 C C . SER A 1 94 ? -17.289 7.407 17.135 1.00 82.69 94 SER A C 1
ATOM 830 O O . SER A 1 94 ? -16.322 6.662 16.959 1.00 82.69 94 SER A O 1
ATOM 832 N N . VAL A 1 95 ? -17.793 8.131 16.131 1.00 78.81 95 VAL A N 1
ATOM 833 C CA . VAL A 1 95 ? -17.232 8.123 14.766 1.00 78.81 95 VAL A CA 1
ATOM 834 C C . VAL A 1 95 ? -15.811 8.689 14.739 1.00 78.81 95 VAL A C 1
ATOM 836 O O . VAL A 1 95 ? -14.986 8.213 13.958 1.00 78.81 95 VAL A O 1
ATOM 839 N N . GLU A 1 96 ? -15.518 9.666 15.597 1.00 77.75 96 GLU A N 1
ATOM 840 C CA . GLU A 1 96 ? -14.205 10.311 15.680 1.00 77.75 96 GLU A CA 1
ATOM 841 C C . GLU A 1 96 ? -13.140 9.341 16.201 1.00 77.75 96 GLU A C 1
ATOM 843 O O . GLU A 1 96 ? -12.058 9.246 15.632 1.00 77.75 96 GLU A O 1
ATOM 848 N N . GLU A 1 97 ? -13.479 8.519 17.196 1.00 81.69 97 GLU A N 1
ATOM 849 C CA . GLU A 1 97 ? -12.557 7.534 17.782 1.00 81.69 97 GLU A CA 1
ATOM 850 C C . GLU A 1 97 ? -12.198 6.377 16.842 1.00 81.69 97 GLU A C 1
ATOM 852 O O . GLU A 1 97 ? -11.242 5.637 17.099 1.00 81.69 97 GLU A O 1
ATOM 857 N N . ASN A 1 98 ? -12.975 6.211 15.769 1.00 83.94 98 ASN A N 1
ATOM 858 C CA . ASN A 1 98 ? -12.781 5.195 14.742 1.00 83.94 98 ASN A CA 1
ATOM 859 C C . ASN A 1 98 ? -11.864 5.673 13.601 1.00 83.94 98 ASN A C 1
ATOM 861 O O . ASN A 1 98 ? -11.697 4.947 12.617 1.00 83.94 98 ASN A O 1
ATOM 865 N N . GLN A 1 99 ? -11.296 6.882 13.670 1.00 84.62 99 GLN A N 1
ATOM 866 C CA . GLN A 1 99 ? -10.415 7.428 12.636 1.00 84.62 99 GLN A CA 1
ATOM 867 C C . GLN A 1 99 ? -9.058 7.836 13.206 1.00 84.62 99 GLN A C 1
ATOM 869 O O . GLN A 1 99 ? -8.981 8.459 14.255 1.00 84.62 99 GLN A O 1
ATOM 874 N N . ILE A 1 100 ? -7.988 7.496 12.484 1.00 84.75 100 ILE A N 1
ATOM 875 C CA . ILE A 1 100 ? -6.627 7.966 12.764 1.00 84.75 100 ILE A CA 1
ATOM 876 C C . ILE A 1 100 ? -6.541 9.485 12.571 1.00 84.75 100 ILE A C 1
ATOM 878 O O . ILE A 1 100 ? -5.992 10.190 13.407 1.00 84.75 100 ILE A O 1
ATOM 882 N N . PHE A 1 101 ? -7.111 9.990 11.474 1.00 79.25 101 PHE A N 1
ATOM 883 C CA . PHE A 1 101 ? -7.159 11.418 11.173 1.00 79.25 101 PHE A CA 1
ATOM 884 C C . PHE A 1 101 ? -8.599 11.903 11.264 1.00 79.25 101 PHE A C 1
ATOM 886 O O . PHE A 1 101 ? -9.466 11.413 10.532 1.00 79.25 101 PHE A O 1
ATOM 893 N N . SER A 1 102 ? -8.858 12.877 12.128 1.00 74.81 102 SER A N 1
ATOM 894 C CA . SER A 1 102 ? -10.163 13.531 12.221 1.00 74.81 102 SER A CA 1
ATOM 895 C C . SER A 1 102 ? -10.337 14.579 11.119 1.00 74.81 102 SER A C 1
ATOM 897 O O . SER A 1 102 ? -11.415 14.690 10.533 1.00 74.81 102 SER A O 1
ATOM 899 N N . ASP A 1 103 ? -9.266 15.273 10.739 1.00 84.38 103 ASP A N 1
ATOM 900 C CA . ASP A 1 103 ? -9.303 16.365 9.778 1.00 84.38 103 ASP A CA 1
ATOM 901 C C . ASP A 1 103 ? -9.041 15.920 8.325 1.00 84.38 103 ASP A C 1
ATOM 903 O O . ASP A 1 103 ? -8.397 14.910 8.020 1.00 84.38 103 ASP A O 1
ATOM 907 N N . ASN A 1 104 ? -9.581 16.698 7.386 1.00 84.81 104 ASN A N 1
ATOM 908 C CA . ASN A 1 104 ? -9.420 16.441 5.956 1.00 84.81 104 ASN A CA 1
ATOM 909 C C . ASN A 1 104 ? -8.026 16.816 5.437 1.00 84.81 104 ASN A C 1
ATOM 911 O O . ASN A 1 104 ? -7.609 16.294 4.398 1.00 84.81 104 ASN A O 1
ATOM 915 N N . THR A 1 105 ? -7.305 17.693 6.139 1.00 85.81 105 THR A N 1
ATOM 916 C CA . THR A 1 105 ? -5.985 18.175 5.724 1.00 85.81 105 THR A CA 1
ATOM 917 C C . THR A 1 105 ? -4.960 17.053 5.833 1.00 85.81 105 THR A C 1
ATOM 919 O O . THR A 1 105 ? -4.342 16.715 4.825 1.00 85.81 105 THR A O 1
ATOM 922 N N . SER A 1 106 ? -4.866 16.381 6.981 1.00 86.31 106 SER A N 1
ATOM 923 C CA . SER A 1 106 ? -3.972 15.240 7.197 1.00 86.31 106 SER A CA 1
ATOM 924 C C . SER A 1 106 ? -4.300 14.064 6.275 1.00 86.31 106 SER A C 1
ATOM 926 O O . SER A 1 106 ? -3.401 13.457 5.689 1.00 86.31 106 SER A O 1
ATOM 928 N N . LYS A 1 107 ? -5.588 13.795 6.011 1.00 87.00 107 LYS A N 1
ATOM 929 C CA . LYS A 1 107 ? -6.003 12.792 5.006 1.00 87.00 107 LYS A CA 1
ATOM 930 C C . LYS A 1 107 ? -5.497 13.141 3.603 1.00 87.00 107 LYS A C 1
ATOM 932 O O . LYS A 1 107 ? -5.046 12.261 2.862 1.00 87.00 107 LYS A O 1
ATOM 937 N N . ALA A 1 108 ? -5.572 14.416 3.220 1.00 88.62 108 ALA A N 1
ATOM 938 C CA . ALA A 1 108 ? -5.105 14.878 1.919 1.00 88.62 108 ALA A CA 1
ATOM 939 C C . ALA A 1 108 ? -3.574 14.852 1.834 1.00 88.62 108 ALA A C 1
ATOM 941 O O . ALA A 1 108 ? -3.025 14.492 0.793 1.00 88.62 108 ALA A O 1
ATOM 942 N N . GLU A 1 109 ? -2.877 15.186 2.918 1.00 89.44 109 GLU A N 1
ATOM 943 C CA . GLU A 1 109 ? -1.421 15.081 3.019 1.00 89.44 109 GLU A CA 1
ATOM 944 C C . GLU A 1 109 ? -0.936 13.640 2.888 1.00 89.44 109 GLU A C 1
ATOM 946 O O . GLU A 1 109 ? -0.030 13.389 2.095 1.00 89.44 109 GLU A O 1
ATOM 951 N N . CYS A 1 110 ? -1.594 12.683 3.545 1.00 89.75 110 CYS A N 1
ATOM 952 C CA . CYS A 1 110 ? -1.328 11.255 3.366 1.00 89.75 110 CYS A CA 1
ATOM 953 C C . CYS A 1 110 ? -1.431 10.855 1.878 1.00 89.75 110 CYS A C 1
ATOM 955 O O . CYS A 1 110 ? -0.495 10.295 1.299 1.00 89.75 110 CYS A O 1
ATOM 957 N N . CYS A 1 111 ? -2.508 11.264 1.193 1.00 90.88 111 CYS A N 1
ATOM 958 C CA . CYS A 1 111 ? -2.665 11.025 -0.248 1.00 90.88 111 CYS A CA 1
ATOM 959 C C . CYS A 1 111 ? -1.550 11.684 -1.086 1.00 90.88 111 CYS A C 1
ATOM 961 O O . CYS A 1 111 ? -1.066 11.087 -2.052 1.00 90.88 111 CYS A O 1
ATOM 963 N N . LYS A 1 112 ? -1.112 12.899 -0.723 1.00 91.06 112 LYS A N 1
ATOM 964 C CA . LYS A 1 112 ? 0.002 13.600 -1.387 1.00 91.06 112 LYS A CA 1
ATOM 965 C C . LYS A 1 112 ? 1.341 12.888 -1.172 1.00 91.06 112 LYS A C 1
ATOM 967 O O . LYS A 1 112 ? 2.112 12.789 -2.128 1.00 91.06 112 LYS A O 1
ATOM 972 N N . LYS A 1 113 ? 1.616 12.363 0.029 1.00 91.69 113 LYS A N 1
ATOM 973 C CA . LYS A 1 113 ? 2.822 11.561 0.315 1.00 91.69 113 LYS A CA 1
ATOM 974 C C . LYS A 1 113 ? 2.862 10.312 -0.575 1.00 91.69 113 LYS A C 1
ATOM 976 O O . LYS A 1 113 ? 3.865 10.066 -1.251 1.00 91.69 113 LYS A O 1
ATOM 981 N N . ILE A 1 114 ? 1.737 9.602 -0.696 1.00 92.69 114 ILE A N 1
ATOM 982 C CA . ILE A 1 114 ? 1.598 8.441 -1.593 1.00 92.69 114 ILE A CA 1
ATOM 983 C C . ILE A 1 114 ? 1.840 8.837 -3.061 1.00 92.69 114 ILE A C 1
ATOM 985 O O . ILE A 1 114 ? 2.585 8.158 -3.773 1.00 92.69 114 ILE A O 1
ATOM 989 N N . LEU A 1 115 ? 1.262 9.953 -3.522 1.00 91.88 115 LEU A N 1
ATOM 990 C CA . LEU A 1 115 ? 1.488 10.474 -4.878 1.00 91.88 115 LEU A CA 1
ATOM 991 C C . LEU A 1 115 ? 2.964 10.792 -5.140 1.00 91.88 115 LEU A C 1
ATOM 993 O O . LEU A 1 115 ? 3.499 10.405 -6.179 1.00 91.88 115 LEU A O 1
ATOM 997 N N . LYS A 1 116 ? 3.639 11.465 -4.202 1.00 91.00 116 LYS A N 1
ATOM 998 C CA . LYS A 1 116 ? 5.067 11.791 -4.313 1.00 91.00 116 LYS A CA 1
ATOM 999 C C . LYS A 1 116 ? 5.904 10.521 -4.450 1.00 91.00 116 LYS A C 1
ATOM 1001 O O . LYS A 1 116 ? 6.729 10.428 -5.360 1.00 91.00 116 LYS A O 1
ATOM 1006 N N . ARG A 1 117 ? 5.648 9.513 -3.611 1.00 89.88 117 ARG A N 1
ATOM 1007 C CA . ARG A 1 117 ? 6.311 8.205 -3.705 1.00 89.88 117 ARG A CA 1
ATOM 1008 C C . ARG A 1 117 ? 6.085 7.547 -5.058 1.00 89.88 117 ARG A C 1
ATOM 1010 O O . ARG A 1 117 ? 7.018 7.004 -5.644 1.00 89.88 117 ARG A O 1
ATOM 1017 N N . GLN A 1 118 ? 4.862 7.611 -5.564 1.00 88.75 118 GLN A N 1
ATOM 1018 C CA . GLN A 1 118 ? 4.513 7.045 -6.855 1.00 88.75 118 GLN A CA 1
ATOM 1019 C C . GLN A 1 118 ? 5.277 7.720 -8.010 1.00 88.75 118 GLN A C 1
ATOM 1021 O O . GLN A 1 118 ? 5.750 7.029 -8.911 1.00 88.75 118 GLN A O 1
ATOM 1026 N N . VAL A 1 119 ? 5.435 9.047 -7.982 1.00 88.88 119 VAL A N 1
ATOM 1027 C CA . VAL A 1 119 ? 6.233 9.779 -8.981 1.00 88.88 119 VAL A CA 1
ATOM 1028 C C . VAL A 1 119 ? 7.703 9.368 -8.912 1.00 88.88 119 VAL A C 1
ATOM 1030 O O . VAL A 1 119 ? 8.306 9.115 -9.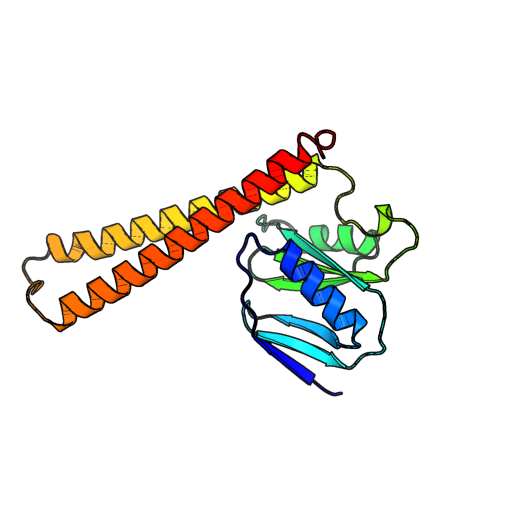950 1.00 88.88 119 VAL A O 1
ATOM 1033 N N . ILE A 1 120 ? 8.266 9.230 -7.708 1.00 89.56 120 ILE A N 1
ATOM 1034 C CA . ILE A 1 120 ? 9.649 8.762 -7.528 1.00 89.56 120 ILE A CA 1
ATOM 1035 C C . ILE A 1 120 ? 9.828 7.364 -8.135 1.00 89.56 120 ILE A C 1
ATOM 1037 O O . ILE A 1 120 ? 10.755 7.152 -8.913 1.00 89.56 120 ILE A O 1
ATOM 1041 N N . LEU A 1 121 ? 8.925 6.423 -7.835 1.00 87.50 121 LEU A N 1
ATOM 1042 C CA . LEU A 1 121 ? 8.983 5.064 -8.385 1.00 87.50 121 LEU A CA 1
ATOM 1043 C C . LEU A 1 121 ? 8.890 5.054 -9.917 1.00 87.50 121 LEU A C 1
ATOM 1045 O O . LEU A 1 121 ? 9.648 4.334 -10.567 1.00 87.50 121 LEU A O 1
ATOM 1049 N N . LEU A 1 122 ? 8.007 5.875 -10.494 1.00 88.00 122 LEU A N 1
ATOM 1050 C CA . LEU A 1 122 ? 7.854 5.987 -11.943 1.00 88.00 122 LEU A CA 1
ATOM 1051 C C . LEU A 1 122 ? 9.117 6.542 -12.609 1.00 88.00 122 LEU A C 1
ATOM 1053 O O . LEU A 1 122 ? 9.579 5.974 -13.598 1.00 88.00 122 LEU A O 1
ATOM 1057 N N . THR A 1 123 ? 9.685 7.618 -12.061 1.00 87.50 123 THR A N 1
ATOM 1058 C CA . THR A 1 123 ? 10.908 8.238 -12.587 1.00 87.50 123 THR A CA 1
ATOM 1059 C C . THR A 1 123 ? 12.086 7.275 -12.499 1.00 87.50 123 THR A C 1
ATOM 1061 O O . THR A 1 123 ? 12.797 7.097 -13.483 1.00 87.50 123 THR A O 1
ATOM 1064 N N . THR A 1 124 ? 12.260 6.581 -11.371 1.00 87.81 124 THR A N 1
ATOM 1065 C CA . THR A 1 124 ? 13.311 5.565 -11.217 1.00 87.81 124 THR A CA 1
ATOM 1066 C C . THR A 1 124 ? 13.151 4.440 -12.236 1.00 87.81 124 THR A C 1
ATOM 1068 O O . THR A 1 124 ? 14.118 4.067 -12.900 1.00 87.81 124 THR A O 1
ATOM 1071 N N . PHE A 1 125 ? 11.931 3.924 -12.415 1.00 85.56 125 PHE A N 1
ATOM 1072 C CA . PHE A 1 125 ? 11.669 2.861 -13.384 1.00 85.56 125 PHE A CA 1
ATOM 1073 C C . PHE A 1 125 ? 11.920 3.316 -14.829 1.00 85.56 125 PHE A C 1
ATOM 1075 O O . PHE A 1 125 ? 12.500 2.572 -15.617 1.00 85.56 125 PHE A O 1
ATOM 1082 N N . PHE A 1 126 ? 11.548 4.554 -15.167 1.00 87.06 126 PHE A N 1
ATOM 1083 C CA . PHE A 1 126 ? 11.820 5.151 -16.475 1.00 87.06 126 PHE A CA 1
ATOM 1084 C C . PHE A 1 126 ? 13.321 5.350 -16.734 1.00 87.06 126 PHE A C 1
ATOM 1086 O O . PHE A 1 126 ? 13.794 5.070 -17.832 1.00 87.06 126 PHE A O 1
ATOM 1093 N N . THR A 1 127 ? 14.093 5.767 -15.730 1.00 88.12 127 THR A N 1
ATOM 1094 C CA . THR A 1 127 ? 15.554 5.884 -15.852 1.00 88.12 127 THR A CA 1
ATOM 1095 C C . THR A 1 127 ? 16.204 4.524 -16.110 1.00 88.12 127 THR A C 1
ATOM 1097 O O . THR A 1 127 ? 17.054 4.408 -16.990 1.00 88.12 127 THR A O 1
ATOM 1100 N N . VAL A 1 128 ? 15.777 3.473 -15.400 1.00 86.50 128 VAL A N 1
ATOM 1101 C CA . VAL A 1 128 ? 16.276 2.104 -15.626 1.00 86.50 128 VAL A CA 1
ATOM 1102 C C . VAL A 1 128 ? 15.930 1.618 -17.035 1.00 86.50 128 VAL A C 1
ATOM 1104 O O . VAL A 1 128 ? 16.805 1.104 -17.728 1.00 86.50 128 VAL A O 1
ATOM 1107 N N . LEU A 1 129 ? 14.690 1.843 -17.483 1.00 82.75 129 LEU A N 1
ATOM 1108 C CA . LEU A 1 129 ? 14.248 1.571 -18.854 1.00 82.75 129 LEU A CA 1
ATOM 1109 C C . LEU A 1 129 ? 15.172 2.241 -19.871 1.00 82.75 129 LEU A C 1
ATOM 1111 O O . LEU A 1 129 ? 15.688 1.577 -20.769 1.00 82.75 129 LEU A O 1
ATOM 1115 N N . LEU A 1 130 ? 15.418 3.539 -19.705 1.00 84.19 130 LEU A N 1
ATOM 1116 C CA . LEU A 1 130 ? 16.266 4.307 -20.603 1.00 84.19 130 LEU A CA 1
ATOM 1117 C C . LEU A 1 130 ? 17.686 3.725 -20.664 1.00 84.19 130 LEU A C 1
ATOM 1119 O O . LEU A 1 130 ? 18.208 3.513 -21.756 1.00 84.19 130 LEU A O 1
ATOM 1123 N N . CYS A 1 131 ? 18.282 3.376 -19.522 1.00 84.56 131 CYS A N 1
ATOM 1124 C CA . CYS A 1 131 ? 19.590 2.721 -19.472 1.00 84.56 131 CYS A CA 1
ATOM 1125 C C . CYS A 1 131 ? 19.589 1.364 -20.195 1.00 84.56 131 CYS A C 1
ATOM 1127 O O . CYS A 1 131 ? 20.475 1.101 -21.010 1.00 84.56 131 CYS A O 1
ATOM 1129 N N . CYS A 1 132 ? 18.582 0.520 -19.955 1.00 78.88 132 CYS A N 1
ATOM 1130 C CA . CYS A 1 132 ? 18.451 -0.789 -20.599 1.00 78.88 132 CYS A CA 1
ATOM 1131 C C . CYS A 1 132 ? 18.265 -0.705 -22.120 1.00 78.88 132 CYS A C 1
ATOM 1133 O O . CYS A 1 132 ? 18.654 -1.638 -22.817 1.00 78.88 132 CYS A O 1
ATOM 1135 N N . PHE A 1 133 ? 17.704 0.389 -22.642 1.00 77.81 133 PHE A N 1
ATOM 1136 C CA . PHE A 1 133 ? 17.562 0.621 -24.083 1.00 77.81 133 PHE A CA 1
ATOM 1137 C C . PHE A 1 133 ? 18.785 1.304 -24.711 1.00 77.81 133 PHE A C 1
ATOM 1139 O O . PHE A 1 133 ? 19.201 0.921 -25.804 1.00 77.81 133 PHE A O 1
ATOM 1146 N N . ILE A 1 134 ? 19.384 2.289 -24.036 1.00 80.25 134 ILE A N 1
ATOM 1147 C CA . ILE A 1 134 ? 20.528 3.053 -24.556 1.00 80.25 134 ILE A CA 1
ATOM 1148 C C . ILE A 1 134 ? 21.806 2.204 -24.578 1.00 80.25 134 ILE A C 1
ATOM 1150 O O . ILE A 1 134 ? 22.552 2.256 -25.556 1.00 80.25 134 ILE A O 1
ATOM 1154 N N . ILE A 1 135 ? 22.067 1.400 -23.540 1.00 81.31 135 ILE A N 1
ATOM 1155 C CA . ILE A 1 135 ? 23.307 0.610 -23.437 1.00 81.31 135 ILE A CA 1
ATOM 1156 C C . ILE A 1 135 ? 23.470 -0.359 -24.630 1.00 81.31 135 ILE A C 1
ATOM 1158 O O . ILE A 1 135 ? 24.531 -0.338 -25.259 1.00 81.31 135 ILE A O 1
ATOM 1162 N N . PRO A 1 136 ? 22.457 -1.158 -25.027 1.00 74.69 136 PRO A N 1
ATOM 1163 C CA . PRO A 1 136 ? 22.536 -1.991 -26.230 1.00 74.69 136 PRO A CA 1
ATOM 1164 C C . PRO A 1 136 ? 22.605 -1.198 -27.540 1.00 74.69 136 PRO A C 1
ATOM 1166 O O . PRO A 1 136 ? 23.069 -1.732 -28.542 1.00 74.69 136 PRO A O 1
ATOM 1169 N N . LEU A 1 137 ? 22.124 0.052 -27.563 1.00 72.50 137 LEU A N 1
ATOM 1170 C CA . LEU A 1 137 ? 22.115 0.884 -28.774 1.00 72.50 137 LEU A CA 1
ATOM 1171 C C . LEU A 1 137 ? 23.510 1.426 -29.082 1.00 72.50 137 LEU A C 1
ATOM 1173 O O . LEU A 1 137 ? 23.916 1.493 -30.239 1.00 72.50 137 LEU A O 1
ATOM 1177 N N . ILE A 1 138 ? 24.255 1.771 -28.033 1.00 79.19 138 ILE A N 1
ATOM 1178 C CA . ILE A 1 138 ? 25.643 2.231 -28.135 1.00 79.19 138 ILE A CA 1
ATOM 1179 C C . ILE A 1 138 ? 26.596 1.039 -28.313 1.00 79.19 138 ILE A C 1
ATOM 1181 O O . ILE A 1 138 ? 27.619 1.144 -28.994 1.00 79.19 138 ILE A O 1
ATOM 1185 N N . ASN A 1 139 ? 26.265 -0.117 -27.732 1.00 75.25 139 ASN A N 1
ATOM 1186 C CA . ASN A 1 139 ? 27.087 -1.313 -27.836 1.00 75.25 139 ASN A CA 1
ATOM 1187 C C . ASN A 1 139 ? 26.900 -1.998 -29.203 1.00 75.25 139 ASN A C 1
ATOM 1189 O O . ASN A 1 139 ? 25.942 -2.738 -29.424 1.00 75.25 139 ASN A O 1
ATOM 1193 N N . ARG A 1 140 ? 27.864 -1.799 -30.114 1.00 65.94 140 ARG A N 1
ATOM 1194 C CA . ARG A 1 140 ? 27.883 -2.381 -31.475 1.00 65.94 140 ARG A CA 1
ATOM 1195 C C . ARG A 1 140 ? 27.811 -3.919 -31.521 1.00 65.94 140 ARG A C 1
ATOM 1197 O O . ARG A 1 140 ? 27.646 -4.471 -32.603 1.00 65.94 140 ARG A O 1
ATOM 1204 N N . GLY A 1 141 ? 27.944 -4.608 -30.384 1.00 65.25 141 GLY A N 1
ATOM 1205 C CA . GLY A 1 141 ? 27.804 -6.063 -30.271 1.00 65.25 141 GLY A CA 1
ATOM 1206 C C . GLY A 1 141 ? 26.368 -6.576 -30.083 1.00 65.25 141 GLY A C 1
ATOM 1207 O O . GLY A 1 141 ? 26.155 -7.787 -30.124 1.00 65.25 141 GLY A O 1
ATOM 1208 N N . ALA A 1 142 ? 25.372 -5.707 -29.867 1.00 70.56 142 ALA A N 1
ATOM 1209 C CA . ALA A 1 142 ? 23.986 -6.143 -29.699 1.00 70.56 142 ALA A CA 1
ATOM 1210 C C . ALA A 1 142 ? 23.372 -6.581 -31.041 1.00 70.56 142 ALA A C 1
ATOM 1212 O O . ALA A 1 142 ? 23.259 -5.793 -31.979 1.00 70.56 142 ALA A O 1
ATOM 1213 N N . ASN A 1 143 ? 22.925 -7.836 -31.140 1.00 76.00 143 ASN A N 1
ATOM 1214 C CA . ASN A 1 143 ? 22.217 -8.322 -32.324 1.00 76.00 143 ASN A CA 1
ATOM 1215 C C . ASN A 1 143 ? 20.712 -8.024 -32.220 1.00 76.00 143 ASN A C 1
ATOM 1217 O O . ASN A 1 143 ? 19.922 -8.873 -31.803 1.00 76.00 143 ASN A O 1
ATOM 1221 N N . TRP A 1 144 ? 20.322 -6.815 -32.629 1.00 74.31 144 TRP A N 1
ATOM 1222 C CA . TRP A 1 144 ? 18.938 -6.317 -32.625 1.00 74.31 144 TRP A CA 1
ATOM 1223 C C . TRP A 1 144 ? 17.958 -7.181 -33.434 1.00 74.31 144 TRP A C 1
ATOM 1225 O O . TRP A 1 144 ? 16.762 -7.209 -33.144 1.00 74.31 144 TRP A O 1
ATOM 1235 N N . ASN A 1 145 ? 18.463 -7.928 -34.420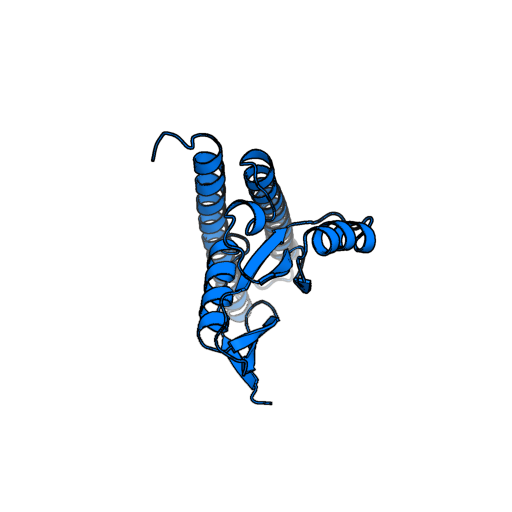 1.00 78.88 145 ASN A N 1
ATOM 1236 C CA . ASN A 1 145 ? 17.662 -8.826 -35.252 1.00 78.88 145 ASN A CA 1
ATOM 1237 C C . ASN A 1 145 ? 17.429 -10.200 -34.610 1.00 78.88 145 ASN A C 1
ATOM 1239 O O . ASN A 1 145 ? 16.612 -10.978 -35.110 1.00 78.88 145 ASN A O 1
ATOM 1243 N N . SER A 1 146 ? 18.111 -10.508 -33.501 1.00 87.44 146 SER A N 1
ATOM 1244 C CA . SER A 1 146 ? 17.892 -11.745 -32.757 1.00 87.44 146 SER A CA 1
ATOM 1245 C C . SER A 1 146 ? 16.437 -11.843 -32.297 1.00 87.44 146 SER A C 1
ATOM 1247 O O . SER A 1 146 ? 15.894 -10.929 -31.672 1.00 87.44 146 SER A O 1
ATOM 1249 N N . LEU A 1 147 ? 15.801 -12.985 -32.569 1.00 88.69 147 LEU A N 1
ATOM 1250 C CA . LEU A 1 147 ? 14.446 -13.272 -32.098 1.00 88.69 147 LEU A CA 1
ATOM 1251 C C . LEU A 1 147 ? 14.352 -13.160 -30.571 1.00 88.69 147 LEU A C 1
ATOM 1253 O O . LEU A 1 147 ? 13.409 -12.560 -30.066 1.00 88.69 147 LEU A O 1
ATOM 1257 N N . VAL A 1 148 ? 15.357 -13.675 -29.857 1.00 87.56 148 VAL A N 1
ATOM 1258 C CA . VAL A 1 148 ? 15.415 -13.647 -28.389 1.00 87.56 148 VAL A CA 1
ATOM 1259 C C . VAL A 1 148 ? 15.405 -12.209 -27.876 1.00 87.56 148 VAL A C 1
ATOM 1261 O O . VAL A 1 148 ? 14.621 -11.876 -26.991 1.00 87.56 148 VAL A O 1
ATOM 1264 N N . PHE A 1 149 ? 16.215 -11.334 -28.478 1.00 83.62 149 PHE A N 1
ATOM 1265 C CA . PHE A 1 149 ? 16.273 -9.923 -28.100 1.00 83.62 149 PHE A CA 1
ATOM 1266 C C . PHE A 1 149 ? 14.933 -9.215 -28.337 1.00 83.62 149 PHE A C 1
ATOM 1268 O O . PHE A 1 149 ? 14.436 -8.527 -27.445 1.00 83.62 149 PHE A O 1
ATOM 1275 N N . ARG A 1 150 ? 14.302 -9.436 -29.499 1.00 85.44 150 ARG A N 1
ATOM 1276 C CA . ARG A 1 150 ? 12.985 -8.855 -29.809 1.00 85.44 150 ARG A CA 1
ATOM 1277 C C . ARG A 1 150 ? 11.912 -9.308 -28.824 1.00 85.44 150 ARG A C 1
ATOM 1279 O O . ARG A 1 150 ? 11.172 -8.466 -28.329 1.00 85.44 150 ARG A O 1
ATOM 1286 N N . VAL A 1 151 ? 11.862 -10.600 -28.494 1.00 90.75 151 VAL A N 1
ATOM 1287 C CA . VAL A 1 151 ? 10.892 -11.147 -27.532 1.00 90.75 151 VAL A CA 1
ATOM 1288 C C . VAL A 1 151 ? 11.080 -10.533 -26.144 1.00 90.75 151 VAL A C 1
ATOM 1290 O O . VAL A 1 151 ? 10.104 -10.078 -25.550 1.00 90.75 151 VAL A O 1
ATOM 1293 N N . ILE A 1 152 ? 12.320 -10.455 -25.646 1.00 86.44 152 ILE A N 1
ATOM 1294 C CA . ILE A 1 152 ? 12.618 -9.837 -24.344 1.00 86.44 152 ILE A CA 1
ATOM 1295 C C . ILE A 1 152 ? 12.181 -8.368 -24.331 1.00 86.44 152 ILE A C 1
ATOM 1297 O O . ILE A 1 152 ? 11.489 -7.946 -23.404 1.00 86.44 152 ILE A O 1
ATOM 1301 N N . MET A 1 153 ? 12.520 -7.605 -25.373 1.00 83.38 153 MET A N 1
ATOM 1302 C CA . MET A 1 153 ? 12.134 -6.195 -25.471 1.00 83.38 153 MET A CA 1
ATOM 1303 C C . MET A 1 153 ? 10.618 -6.013 -25.571 1.00 83.38 153 MET A C 1
ATOM 1305 O O . MET A 1 153 ? 10.072 -5.120 -24.929 1.00 83.38 153 MET A O 1
ATOM 1309 N N . THR A 1 154 ? 9.910 -6.874 -26.308 1.00 87.94 154 THR A N 1
ATOM 1310 C CA . THR A 1 154 ? 8.442 -6.845 -26.360 1.00 87.94 154 THR A CA 1
ATOM 1311 C C . THR A 1 154 ? 7.822 -7.119 -24.990 1.00 87.94 154 THR A C 1
ATOM 1313 O O . THR A 1 154 ? 6.978 -6.340 -24.554 1.00 87.94 154 THR A O 1
ATOM 1316 N N . ILE A 1 155 ? 8.262 -8.164 -24.277 1.00 91.06 155 ILE A N 1
ATOM 1317 C CA . ILE A 1 155 ? 7.775 -8.475 -22.920 1.00 91.06 155 ILE A CA 1
ATOM 1318 C C . ILE A 1 155 ? 8.021 -7.289 -21.985 1.00 91.06 155 ILE A C 1
ATOM 1320 O O . ILE A 1 155 ? 7.126 -6.880 -21.245 1.00 91.06 155 ILE A O 1
ATOM 1324 N N . TYR A 1 156 ? 9.213 -6.701 -22.050 1.00 85.19 156 TYR A N 1
ATOM 1325 C CA . TYR A 1 156 ? 9.572 -5.558 -21.225 1.00 85.19 156 TYR A CA 1
ATOM 1326 C C . TYR A 1 156 ? 8.709 -4.320 -21.523 1.00 85.19 156 TYR A C 1
ATOM 1328 O O . TYR A 1 156 ? 8.183 -3.707 -20.593 1.00 85.19 156 TYR A O 1
ATOM 1336 N N . CYS A 1 157 ? 8.459 -4.009 -22.800 1.00 86.69 157 CYS A N 1
ATOM 1337 C CA . CYS A 1 157 ? 7.522 -2.958 -23.209 1.00 86.69 157 CYS A CA 1
ATOM 1338 C C . CYS A 1 157 ? 6.096 -3.223 -22.701 1.00 86.69 157 CYS A C 1
ATOM 1340 O O . CYS A 1 157 ? 5.447 -2.306 -22.198 1.00 86.69 157 CYS A O 1
ATOM 1342 N N . CYS A 1 158 ? 5.603 -4.464 -22.775 1.00 92.38 158 CYS A N 1
ATOM 1343 C CA . CYS A 1 158 ? 4.285 -4.826 -22.244 1.00 92.38 158 CYS A CA 1
ATOM 1344 C C . CYS A 1 158 ? 4.197 -4.609 -20.725 1.00 92.38 158 CYS A C 1
ATOM 1346 O O . CYS A 1 158 ? 3.221 -4.028 -20.245 1.00 92.38 158 CYS A O 1
ATOM 1348 N N . ILE A 1 159 ? 5.223 -5.021 -19.971 1.00 89.88 159 ILE A N 1
ATOM 1349 C CA . ILE A 1 159 ? 5.312 -4.786 -18.521 1.00 89.88 159 ILE A CA 1
ATOM 1350 C C . ILE A 1 159 ? 5.333 -3.282 -18.224 1.00 89.88 159 ILE A C 1
ATOM 1352 O O . ILE A 1 159 ? 4.626 -2.825 -17.325 1.00 89.88 159 ILE A O 1
ATOM 1356 N N . TYR A 1 160 ? 6.087 -2.497 -18.998 1.00 86.00 160 TYR A N 1
ATOM 1357 C CA . TYR A 1 160 ? 6.140 -1.045 -18.840 1.00 86.00 160 TYR A CA 1
ATOM 1358 C C . TYR A 1 160 ? 4.771 -0.393 -19.053 1.00 86.00 160 TYR A C 1
ATOM 1360 O O . TYR A 1 160 ? 4.327 0.385 -18.209 1.00 86.00 160 TYR A O 1
ATOM 1368 N N . VAL A 1 161 ? 4.070 -0.746 -20.134 1.00 91.31 161 VAL A N 1
ATOM 1369 C CA . VAL A 1 161 ? 2.721 -0.232 -20.409 1.00 91.31 161 VAL A CA 1
ATOM 1370 C C . VAL A 1 161 ? 1.763 -0.598 -19.274 1.00 91.31 161 VAL A C 1
ATOM 1372 O O . VAL A 1 161 ? 1.019 0.264 -18.810 1.00 91.31 161 VAL A O 1
ATOM 1375 N N . LEU A 1 162 ? 1.814 -1.833 -18.761 1.00 92.62 162 LEU A N 1
ATOM 1376 C CA . LEU A 1 162 ? 0.995 -2.253 -17.621 1.00 92.62 162 LEU A CA 1
ATOM 1377 C C . LEU A 1 162 ? 1.269 -1.395 -16.374 1.00 92.62 162 LEU A C 1
ATOM 1379 O O . LEU A 1 162 ? 0.333 -0.888 -15.752 1.00 92.62 162 LEU A O 1
ATOM 1383 N N . ILE A 1 163 ? 2.543 -1.197 -16.025 1.00 89.88 163 ILE A N 1
ATOM 1384 C CA . ILE A 1 163 ? 2.952 -0.365 -14.886 1.00 89.88 163 ILE A CA 1
ATOM 1385 C C . ILE A 1 163 ? 2.491 1.081 -15.086 1.00 89.88 163 ILE A C 1
ATOM 1387 O O . ILE A 1 163 ? 1.947 1.672 -14.152 1.00 89.88 163 ILE A O 1
ATOM 1391 N N . LEU A 1 164 ? 2.646 1.640 -16.288 1.00 91.19 164 LEU A N 1
ATOM 1392 C CA . LEU A 1 164 ? 2.216 2.998 -16.617 1.00 91.19 164 LEU A CA 1
ATOM 1393 C C . LEU A 1 164 ? 0.697 3.158 -16.464 1.00 91.19 164 LEU A C 1
ATOM 1395 O O . LEU A 1 164 ? 0.238 4.115 -15.844 1.00 91.19 164 LEU A O 1
ATOM 1399 N N . VAL A 1 165 ? -0.091 2.198 -16.955 1.00 94.19 165 VAL A N 1
ATOM 1400 C CA . VAL A 1 165 ? -1.555 2.187 -16.798 1.00 94.19 165 VAL A CA 1
ATOM 1401 C C . VAL A 1 165 ? -1.947 2.140 -15.319 1.00 94.19 165 VAL A C 1
ATOM 1403 O O . VAL A 1 165 ? -2.798 2.922 -14.886 1.00 94.19 165 VAL A O 1
ATOM 1406 N N . LEU A 1 166 ? -1.302 1.281 -14.519 1.00 92.62 166 LEU A N 1
ATOM 1407 C CA . LEU A 1 166 ? -1.518 1.230 -13.070 1.00 92.62 166 LEU A CA 1
ATOM 1408 C C . LEU A 1 166 ? -1.164 2.564 -12.404 1.00 92.62 166 LEU A C 1
ATOM 1410 O O . LEU A 1 166 ? -1.913 3.034 -11.546 1.00 92.62 166 LEU A O 1
ATOM 1414 N N . HIS A 1 167 ? -0.076 3.211 -12.828 1.00 91.19 167 HIS A N 1
ATOM 1415 C CA . HIS A 1 167 ? 0.313 4.517 -12.311 1.00 91.19 167 HIS A CA 1
ATOM 1416 C C . HIS A 1 167 ? -0.725 5.593 -12.649 1.00 91.19 167 HIS A C 1
ATOM 1418 O O . HIS A 1 167 ? -1.177 6.314 -11.760 1.00 91.19 167 HIS A O 1
ATOM 1424 N N . LEU A 1 168 ? -1.173 5.675 -13.901 1.00 93.44 168 LEU A N 1
ATOM 1425 C CA . LEU A 1 168 ? -2.202 6.632 -14.314 1.00 93.44 168 LEU A CA 1
ATOM 1426 C C . LEU A 1 168 ? -3.513 6.418 -13.550 1.00 93.44 168 LEU A C 1
ATOM 1428 O O . LEU A 1 168 ? -4.138 7.380 -13.097 1.00 93.44 168 LEU A O 1
ATOM 1432 N N . ARG A 1 169 ? -3.915 5.157 -13.351 1.00 95.06 169 ARG A N 1
ATOM 1433 C CA . ARG A 1 169 ? -5.080 4.796 -12.534 1.00 95.06 169 ARG A CA 1
ATOM 1434 C C . ARG A 1 169 ? -4.926 5.288 -11.094 1.00 95.06 169 ARG A C 1
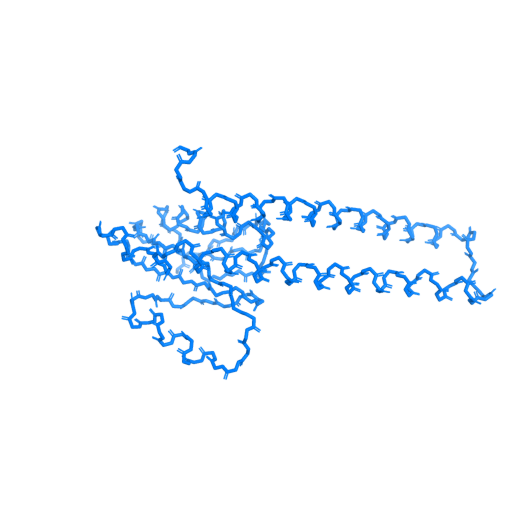ATOM 1436 O O . ARG A 1 169 ? -5.837 5.932 -10.576 1.00 95.06 169 ARG A O 1
ATOM 1443 N N . ASN A 1 170 ? -3.786 5.004 -10.466 1.00 93.50 170 ASN A N 1
ATOM 1444 C CA . ASN A 1 170 ? -3.493 5.398 -9.087 1.00 93.50 170 ASN A CA 1
ATOM 1445 C C . ASN A 1 170 ? -3.454 6.924 -8.934 1.00 93.50 170 ASN A C 1
ATOM 1447 O O . ASN A 1 170 ? -4.082 7.457 -8.026 1.00 93.50 170 ASN A O 1
ATOM 1451 N N . PHE A 1 171 ? -2.826 7.625 -9.881 1.00 93.25 171 PHE A N 1
ATOM 1452 C CA . PHE A 1 171 ? -2.749 9.084 -9.908 1.00 93.25 171 PHE A CA 1
ATOM 1453 C C . PHE A 1 171 ? -4.145 9.713 -9.980 1.00 93.25 171 PHE A C 1
ATOM 1455 O O . PHE A 1 171 ? -4.500 10.560 -9.164 1.00 93.25 171 PHE A O 1
ATOM 1462 N N . ARG A 1 172 ? -4.993 9.236 -10.903 1.00 93.88 172 ARG A N 1
ATOM 1463 C CA . ARG A 1 172 ? -6.393 9.682 -11.008 1.00 93.88 172 ARG A CA 1
ATOM 1464 C C . ARG A 1 172 ? -7.200 9.372 -9.749 1.00 93.88 172 ARG A C 1
ATOM 1466 O O . ARG A 1 172 ? -8.097 10.130 -9.394 1.00 93.88 172 ARG A O 1
ATOM 1473 N N . LYS A 1 173 ? -6.951 8.238 -9.092 1.00 94.62 173 LYS A N 1
ATOM 1474 C CA . LYS A 1 173 ? -7.664 7.852 -7.869 1.00 94.62 173 LYS A CA 1
ATOM 1475 C C . LYS A 1 173 ? -7.273 8.738 -6.684 1.00 94.62 173 LYS A C 1
ATOM 1477 O O . LYS A 1 173 ? -8.169 9.267 -6.037 1.00 94.62 173 LYS A O 1
ATOM 1482 N N . LEU A 1 174 ? -5.979 8.949 -6.460 1.00 93.25 174 LEU A N 1
ATOM 1483 C CA . LEU A 1 174 ? -5.467 9.781 -5.369 1.00 93.25 174 LEU A CA 1
ATOM 1484 C C . LEU A 1 174 ? -5.845 11.256 -5.546 1.00 93.25 174 LEU A C 1
ATOM 1486 O O . LEU A 1 174 ? -6.300 11.870 -4.589 1.00 93.25 174 LEU A O 1
ATOM 1490 N N . ASN A 1 175 ? -5.770 11.809 -6.763 1.00 92.50 175 ASN A N 1
ATOM 1491 C CA . ASN A 1 175 ? -6.226 13.185 -7.003 1.00 92.50 175 ASN A CA 1
ATOM 1492 C C . ASN A 1 175 ? -7.724 13.349 -6.737 1.00 92.50 175 ASN A C 1
ATOM 1494 O O . ASN A 1 175 ? -8.110 14.272 -6.033 1.00 92.50 175 ASN A O 1
ATOM 1498 N N . ARG A 1 176 ? -8.564 12.398 -7.173 1.00 92.56 176 ARG A N 1
ATOM 1499 C CA . ARG A 1 176 ? -9.995 12.416 -6.826 1.00 92.56 176 ARG A CA 1
ATOM 1500 C C . ARG A 1 176 ? -10.244 12.354 -5.316 1.00 92.56 176 ARG A C 1
ATOM 1502 O O . ARG A 1 176 ? -11.215 12.942 -4.852 1.00 92.56 176 ARG A O 1
ATOM 1509 N N . MET A 1 177 ? -9.415 11.631 -4.557 1.00 92.12 177 MET A N 1
ATOM 1510 C CA . MET A 1 177 ? -9.499 11.608 -3.091 1.00 92.12 177 MET A CA 1
ATOM 1511 C C . MET A 1 177 ? -9.114 12.965 -2.493 1.00 92.12 177 MET A C 1
ATOM 1513 O O . MET A 1 177 ? -9.832 13.469 -1.639 1.00 92.12 177 MET A O 1
ATOM 1517 N N . ILE A 1 178 ? -8.033 13.581 -2.974 1.00 91.12 178 ILE A N 1
ATOM 1518 C CA . ILE A 1 178 ? -7.583 14.906 -2.523 1.00 91.12 178 ILE A CA 1
ATOM 1519 C C . ILE A 1 178 ? -8.633 15.979 -2.830 1.00 91.12 178 ILE A C 1
ATOM 1521 O O . ILE A 1 178 ? -8.965 16.771 -1.951 1.00 91.12 178 ILE A O 1
ATOM 1525 N N . ASP A 1 179 ? -9.191 15.985 -4.041 1.00 90.75 179 ASP A N 1
ATOM 1526 C CA . ASP A 1 179 ? -10.227 16.941 -4.440 1.00 90.75 179 ASP A CA 1
ATOM 1527 C C . ASP A 1 179 ? -11.483 16.800 -3.568 1.00 90.75 179 ASP A C 1
ATOM 1529 O O . ASP A 1 179 ? -12.034 17.798 -3.108 1.00 90.75 179 ASP A O 1
ATOM 1533 N N . ALA A 1 180 ? -11.884 15.561 -3.261 1.00 89.38 180 ALA A N 1
ATOM 1534 C CA . ALA A 1 180 ? -13.011 15.279 -2.372 1.00 89.38 180 ALA A CA 1
ATOM 1535 C C . ALA A 1 180 ? -12.797 15.784 -0.939 1.00 89.38 180 ALA A C 1
ATOM 1537 O O . ALA A 1 180 ? -13.746 16.200 -0.285 1.00 89.38 180 ALA A O 1
ATOM 1538 N N . LEU A 1 181 ? -11.558 15.725 -0.448 1.00 88.00 181 LEU A N 1
ATOM 1539 C CA . LEU A 1 181 ? -11.198 16.201 0.887 1.00 88.00 181 LEU A CA 1
ATOM 1540 C C . LEU A 1 181 ? -11.125 17.733 0.950 1.00 88.00 181 LEU A C 1
ATOM 1542 O O . LEU A 1 181 ? -11.391 18.307 2.004 1.00 88.00 181 LEU A O 1
ATOM 1546 N N . ARG A 1 182 ? -10.795 18.395 -0.169 1.00 84.81 182 ARG A N 1
ATOM 1547 C CA . ARG A 1 182 ? -10.739 19.862 -0.273 1.00 84.81 182 ARG A CA 1
ATOM 1548 C C . ARG A 1 182 ? -12.126 20.505 -0.376 1.00 84.81 182 ARG A C 1
ATOM 1550 O O . ARG A 1 182 ? -12.335 21.546 0.235 1.00 84.81 182 ARG A O 1
ATOM 1557 N N . ASN A 1 183 ? -13.058 19.882 -1.101 1.00 80.38 183 ASN A N 1
ATOM 1558 C CA . ASN A 1 183 ? -14.420 20.391 -1.311 1.00 80.38 183 ASN A CA 1
ATOM 1559 C C . ASN A 1 183 ? -15.474 19.422 -0.732 1.00 80.38 183 ASN A C 1
ATOM 156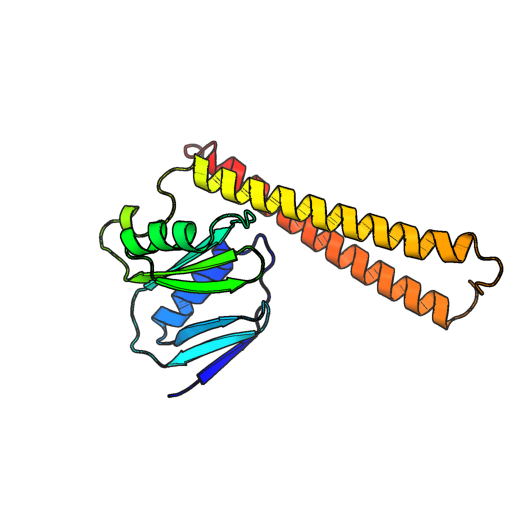1 O O . ASN A 1 183 ? -16.175 18.749 -1.492 1.00 80.38 183 ASN A O 1
ATOM 1565 N N . PRO A 1 184 ? -15.624 19.325 0.601 1.00 69.69 184 PRO A N 1
ATOM 1566 C CA . PRO A 1 184 ? -16.538 18.358 1.212 1.00 69.69 184 PRO A CA 1
ATOM 1567 C C . PRO A 1 184 ? -18.030 18.665 0.980 1.00 69.69 184 PRO A C 1
ATOM 1569 O O . PRO A 1 184 ? -18.854 17.786 1.200 1.00 69.69 184 PRO A O 1
ATOM 1572 N N . LEU A 1 185 ? -18.382 19.882 0.543 1.00 58.41 185 LEU A N 1
ATOM 1573 C CA . LEU A 1 185 ? -19.767 20.361 0.395 1.00 58.41 185 LEU A CA 1
ATOM 1574 C C . LEU A 1 185 ? -20.379 20.134 -1.005 1.00 58.41 185 LEU A C 1
ATOM 1576 O O . LEU A 1 185 ? -21.544 20.456 -1.211 1.00 58.41 185 LEU A O 1
ATOM 1580 N N . GLU A 1 186 ? -19.626 19.594 -1.970 1.00 53.62 186 GLU A N 1
ATOM 1581 C CA . GLU A 1 186 ? -20.103 19.332 -3.346 1.00 53.62 186 GLU A CA 1
ATOM 1582 C C . GLU A 1 186 ? -20.591 17.879 -3.561 1.00 53.62 186 GLU A C 1
ATOM 1584 O O . GLU A 1 186 ? -20.633 17.398 -4.697 1.00 53.62 186 GLU A O 1
ATOM 1589 N N . ARG A 1 187 ? -20.942 17.149 -2.492 1.00 49.91 187 ARG A N 1
ATOM 1590 C CA . ARG A 1 187 ? -21.479 15.776 -2.561 1.00 49.91 187 ARG A CA 1
ATOM 1591 C C . ARG A 1 187 ? -22.707 15.560 -1.701 1.00 49.91 187 ARG A C 1
ATOM 1593 O O . ARG A 1 187 ? -22.715 16.066 -0.562 1.00 49.91 187 ARG A O 1
#